Protein AF-A0A6B3SIG6-F1 (afdb_monomer_lite)

Radius of gyration: 25.13 Å; chains: 1; bounding box: 52×60×55 Å

pLDDT: mean 79.71, std 14.05, range [39.69, 96.0]

Organism: NCBI:txid2709383

Secondary structure (DSSP, 8-state):
-PPPSS-TTS-HHHHHHHHTT--SSSHHHHHHHHH-TTHHHHHHHHHHHS-TT-TTHHHHHHHHHHHHHHHHS--S----HHHHHHHHHHHHHHHHHHHHHSTTSTHHHHHHHH-HHHHHHHHT-S-GGGS-HHHHHHHHHHHHTTSPPHHHHHHHHHHHHHHHHHHHHHSPP-------TTHHHHHHHHHHHHHHHHHHHSS--HHHHHHHHHHHHT----HHHHHHHHH---

Sequence (234 aa):
MATHPYLPSAPADLVTAHRERQIAKGYPQLELLVTHPDMQLAWQELSKRAKPEDTAYGMRLFGEIVAILHRLRPTMVTLRRSEEKSKLMGIATQAGALAKAIENGPFDKQAYEYFPVDIMEINGIADWRMQDSLSRAALAYDLLRVWASFPEMLRELAAQAEKQAHEAMSRPRVVDRQLGSESYRQLYFVRALTQYMTKDFGSPLYGTVARIASSILGIGLTKEDVEKMTRGSI

Foldseek 3Di:
DDDDQFAPLQQPLLVVCLVVVVDPQCNVLSSLCGHPPLNNVLSVVVVVLADPPCSCVNVVLSVLLSVLVVVLPPPPDPQPLVRLLVVLLVLLVVLQVVLVVCPVNCCLQCVCVVPVPVLCVVVVNPDPVPDDPVRSSVSSVVVSVVDDGSSRVSNVSSVVSNVVSVVSVVDDDPPPPDPDSLVVSLLSQLQSQQVVCCVRRVHSPLQSSQSSSCSNVVDNGHSVNSVVSNPDDD

Structure (mmCIF, N/CA/C/O backbone):
data_AF-A0A6B3SIG6-F1
#
_entry.id   AF-A0A6B3SIG6-F1
#
loop_
_atom_site.group_PDB
_atom_site.id
_atom_site.type_symbol
_atom_site.label_atom_id
_atom_site.label_alt_id
_atom_site.label_comp_id
_atom_site.label_asym_id
_atom_site.label_entity_id
_atom_site.label_seq_id
_atom_site.pdbx_PDB_ins_code
_atom_site.Cartn_x
_atom_site.Cartn_y
_atom_site.Cartn_z
_atom_site.occupancy
_atom_site.B_iso_or_equiv
_atom_site.auth_seq_id
_atom_site.auth_comp_id
_atom_site.auth_asym_id
_atom_site.auth_atom_id
_atom_site.pdbx_PDB_model_num
ATOM 1 N N . MET A 1 1 ? -20.273 31.494 -7.469 1.00 40.06 1 MET A N 1
ATOM 2 C CA . MET A 1 1 ? -18.965 31.014 -6.973 1.00 40.06 1 MET A CA 1
ATOM 3 C C . MET A 1 1 ? -19.206 29.655 -6.346 1.00 40.06 1 MET A C 1
ATOM 5 O O . MET A 1 1 ? -19.950 29.593 -5.379 1.00 40.06 1 MET A O 1
ATOM 9 N N . ALA A 1 2 ? -18.713 28.573 -6.952 1.00 41.06 2 ALA A N 1
ATOM 10 C CA . ALA A 1 2 ? -18.896 27.236 -6.395 1.00 41.06 2 ALA A CA 1
ATOM 11 C C . ALA A 1 2 ? -18.081 27.131 -5.099 1.00 41.06 2 ALA A C 1
ATOM 13 O O . ALA A 1 2 ? -16.864 27.313 -5.109 1.00 41.06 2 ALA A O 1
ATOM 14 N N . THR A 1 3 ? -18.772 26.916 -3.985 1.00 51.03 3 THR A N 1
ATOM 15 C CA . THR A 1 3 ? -18.188 26.628 -2.676 1.00 51.03 3 THR A CA 1
ATOM 16 C C . THR A 1 3 ? -17.245 25.434 -2.794 1.00 51.03 3 THR A C 1
ATOM 18 O O . THR A 1 3 ? -17.590 24.427 -3.410 1.00 51.03 3 THR A O 1
ATOM 21 N N . HIS A 1 4 ? -16.029 25.578 -2.268 1.00 58.19 4 HIS A N 1
ATOM 22 C CA . HIS A 1 4 ? -14.978 24.572 -2.388 1.00 58.19 4 HIS A CA 1
ATOM 23 C C . HIS A 1 4 ? -15.459 23.188 -1.908 1.00 58.19 4 HIS A C 1
ATOM 25 O O . HIS A 1 4 ? -16.049 23.108 -0.835 1.00 58.19 4 HIS A O 1
ATOM 31 N N . PRO A 1 5 ? -15.159 22.095 -2.637 1.00 82.00 5 PRO A N 1
ATOM 32 C CA . PRO A 1 5 ? -15.547 20.735 -2.244 1.00 82.00 5 PRO A CA 1
ATOM 33 C C . PRO A 1 5 ? -14.737 20.179 -1.056 1.00 82.00 5 PRO A C 1
ATOM 35 O O . PRO A 1 5 ? -14.904 19.019 -0.700 1.00 82.00 5 PRO A O 1
ATOM 38 N N . TYR A 1 6 ? -13.838 20.971 -0.462 1.00 90.00 6 TYR A N 1
ATOM 39 C CA . TYR A 1 6 ? -12.906 20.526 0.573 1.00 90.00 6 TYR A CA 1
ATOM 40 C C . TYR A 1 6 ? -13.396 20.877 1.975 1.00 90.00 6 TYR A C 1
ATOM 42 O O . TYR A 1 6 ? -13.978 21.941 2.198 1.00 90.00 6 TYR A O 1
ATOM 50 N N . LEU A 1 7 ? -13.079 20.012 2.934 1.00 91.38 7 LEU A N 1
ATOM 51 C CA . LEU A 1 7 ? -13.324 20.259 4.349 1.00 91.38 7 LEU A CA 1
ATOM 52 C C . LEU A 1 7 ? -12.478 21.442 4.850 1.00 91.38 7 LEU A C 1
ATOM 54 O O . LEU A 1 7 ? -11.275 21.476 4.581 1.00 91.38 7 LEU A O 1
ATOM 58 N N . PRO A 1 8 ? -13.045 22.372 5.640 1.00 91.06 8 PRO A N 1
ATOM 59 C CA . PRO A 1 8 ? -12.292 23.491 6.207 1.00 91.06 8 PRO A CA 1
ATOM 60 C C . PRO A 1 8 ? -11.088 23.085 7.061 1.00 91.06 8 PRO A C 1
ATOM 62 O O . PRO A 1 8 ? -10.142 23.856 7.182 1.00 91.06 8 PRO A O 1
ATOM 65 N N . SER A 1 9 ? -11.127 21.902 7.684 1.00 91.50 9 SER A N 1
ATOM 66 C CA . SER A 1 9 ? -10.014 21.389 8.490 1.00 91.50 9 SER A CA 1
ATOM 67 C C . SER A 1 9 ? -9.034 20.513 7.710 1.00 91.50 9 SER A C 1
ATOM 69 O O . SER A 1 9 ? -8.055 20.068 8.303 1.00 91.50 9 SER A O 1
ATOM 71 N N . ALA A 1 10 ? -9.264 20.251 6.417 1.00 91.50 10 ALA A N 1
ATOM 72 C CA . ALA A 1 10 ? -8.365 19.412 5.633 1.00 91.50 10 ALA A CA 1
ATOM 73 C C . ALA A 1 10 ? -6.945 20.018 5.580 1.00 91.50 10 ALA A C 1
ATOM 75 O O . ALA A 1 10 ? -6.801 21.210 5.287 1.00 91.50 10 ALA A O 1
ATOM 76 N N . PRO A 1 11 ? -5.894 19.212 5.817 1.00 92.75 11 PRO A N 1
ATOM 77 C CA . PRO A 1 11 ? -4.510 19.645 5.672 1.00 92.75 11 PRO A CA 1
ATOM 78 C C . PRO A 1 11 ? -4.217 20.229 4.280 1.00 92.75 11 PRO A C 1
ATOM 80 O O . PRO A 1 11 ? -4.631 19.681 3.253 1.00 92.75 11 PRO A O 1
ATOM 83 N N . ALA A 1 12 ? -3.513 21.365 4.239 1.00 90.38 12 ALA A N 1
ATOM 84 C CA . ALA A 1 12 ? -3.262 22.112 3.002 1.00 90.38 12 ALA A CA 1
ATOM 85 C C . ALA A 1 12 ? -2.401 21.329 1.995 1.00 90.38 12 ALA A C 1
ATOM 87 O O . ALA A 1 12 ? -2.603 21.443 0.784 1.00 90.38 12 ALA A O 1
ATOM 88 N N . ASP A 1 13 ? -1.477 20.509 2.491 1.00 87.69 13 ASP A N 1
ATOM 89 C CA . ASP A 1 13 ? -0.653 19.585 1.711 1.00 87.69 13 ASP A CA 1
ATOM 90 C C . ASP A 1 13 ? -1.514 18.546 0.970 1.00 87.69 13 ASP A C 1
ATOM 92 O O . ASP A 1 13 ? -1.349 18.365 -0.237 1.00 87.69 13 ASP A O 1
ATOM 96 N N . LEU A 1 14 ? -2.508 17.946 1.636 1.00 88.56 14 LEU A N 1
ATOM 97 C CA . LEU A 1 14 ? -3.452 17.009 1.008 1.00 88.56 14 LEU A CA 1
ATOM 98 C C . LEU A 1 14 ? -4.346 17.689 -0.032 1.00 88.56 14 LEU A C 1
ATOM 100 O O . LEU A 1 14 ? -4.577 17.137 -1.109 1.00 88.56 14 LEU A O 1
ATOM 104 N N . VAL A 1 15 ? -4.839 18.896 0.264 1.00 90.75 15 VAL A N 1
ATOM 105 C CA . VAL A 1 15 ? -5.647 19.676 -0.689 1.00 90.75 15 VAL A CA 1
ATOM 106 C C . VAL A 1 15 ? -4.829 20.017 -1.935 1.00 90.75 15 VAL A C 1
ATOM 108 O O . VAL A 1 15 ? -5.335 19.901 -3.053 1.00 90.75 15 VAL A O 1
ATOM 111 N N . THR A 1 16 ? -3.566 20.404 -1.758 1.00 88.62 16 THR A N 1
ATOM 112 C CA . THR A 1 16 ? -2.644 20.704 -2.862 1.00 88.62 16 THR A CA 1
ATOM 113 C C . THR A 1 16 ? -2.386 19.456 -3.702 1.00 88.62 16 THR A C 1
ATOM 115 O O . THR A 1 16 ? -2.629 19.474 -4.910 1.00 88.62 16 THR A O 1
ATOM 118 N N . ALA A 1 17 ? -2.042 18.334 -3.062 1.00 84.31 17 ALA A N 1
ATOM 119 C CA . ALA A 1 17 ? -1.834 17.053 -3.736 1.00 84.31 17 ALA A CA 1
ATOM 120 C C . ALA A 1 17 ? -3.071 16.587 -4.527 1.00 84.31 17 ALA A C 1
ATOM 122 O O . ALA A 1 17 ? -2.947 16.080 -5.646 1.00 84.31 17 ALA A O 1
ATOM 123 N N . HIS A 1 18 ? -4.275 16.797 -3.983 1.00 87.75 18 HIS A N 1
ATOM 124 C CA . HIS A 1 18 ? -5.527 16.471 -4.665 1.00 87.75 18 HIS A CA 1
ATOM 125 C C . HIS A 1 18 ? -5.779 17.373 -5.884 1.00 87.75 18 HIS A C 1
ATOM 127 O O . HIS A 1 18 ? -6.236 16.889 -6.923 1.00 87.75 18 HIS A O 1
ATOM 133 N N . ARG A 1 19 ? -5.516 18.683 -5.781 1.00 86.88 19 ARG A N 1
ATOM 134 C CA . ARG A 1 19 ? -5.701 19.645 -6.887 1.00 86.88 19 ARG A CA 1
ATOM 135 C C . ARG A 1 19 ? -4.753 19.376 -8.044 1.00 86.88 19 ARG A C 1
ATOM 137 O O . ARG A 1 19 ? -5.173 19.399 -9.197 1.00 86.88 19 ARG A O 1
ATOM 144 N N . GLU A 1 20 ? -3.500 19.094 -7.727 1.00 83.44 20 GLU A N 1
ATOM 145 C CA . GLU A 1 20 ? -2.442 18.891 -8.714 1.00 83.44 20 GLU A CA 1
ATOM 146 C C . GLU A 1 20 ? -2.471 17.488 -9.340 1.00 83.44 20 GLU A C 1
ATOM 148 O O . GLU A 1 20 ? -1.689 17.199 -10.242 1.00 83.44 20 GLU A O 1
ATOM 153 N N . ARG A 1 21 ? -3.389 16.614 -8.893 1.00 68.25 21 ARG A N 1
ATOM 154 C CA . ARG A 1 21 ? -3.548 15.227 -9.368 1.00 68.25 21 ARG A CA 1
ATOM 155 C C . ARG A 1 21 ? -2.232 14.438 -9.375 1.00 68.25 21 ARG A C 1
ATOM 157 O O . ARG A 1 21 ? -2.068 13.523 -10.179 1.00 68.25 21 ARG A O 1
ATOM 164 N N . GLN A 1 22 ? -1.310 14.746 -8.460 1.00 59.28 22 GLN A N 1
ATOM 165 C CA . GLN A 1 22 ? 0.028 14.143 -8.441 1.00 59.28 22 GLN A CA 1
ATOM 166 C C . GLN A 1 22 ? 0.026 12.644 -8.081 1.00 59.28 22 GLN A C 1
ATOM 168 O O . GLN A 1 22 ? 1.057 11.983 -8.174 1.00 59.28 22 GLN A O 1
ATOM 173 N N . ILE A 1 23 ? -1.116 12.074 -7.675 1.00 59.00 23 ILE A N 1
ATOM 174 C CA . ILE A 1 23 ? -1.182 10.729 -7.100 1.00 59.00 23 ILE A CA 1
ATOM 175 C C . ILE A 1 23 ? -2.078 9.814 -7.941 1.00 59.00 23 ILE A C 1
ATOM 177 O O . ILE A 1 23 ? -3.295 9.785 -7.776 1.00 59.00 23 ILE A O 1
ATOM 181 N N . ALA A 1 24 ? -1.470 8.998 -8.808 1.00 58.16 24 ALA A N 1
ATOM 182 C CA . ALA A 1 24 ? -2.198 7.987 -9.585 1.00 58.16 24 ALA A CA 1
ATOM 183 C C . ALA A 1 24 ? -2.680 6.793 -8.728 1.00 58.16 24 ALA A C 1
ATOM 185 O O . ALA A 1 24 ? -3.673 6.146 -9.058 1.00 58.16 24 ALA A O 1
ATOM 186 N N . LYS A 1 25 ? -1.997 6.479 -7.613 1.00 64.12 25 LYS A N 1
ATOM 187 C CA . LYS A 1 25 ? -2.334 5.360 -6.709 1.00 64.12 25 LYS A CA 1
ATOM 188 C C . LYS A 1 25 ? -2.900 5.879 -5.386 1.00 64.12 25 LYS A C 1
ATOM 190 O O . LYS A 1 25 ? -2.167 6.459 -4.601 1.00 64.12 25 LYS A O 1
ATOM 195 N N . GLY A 1 26 ? -4.175 5.604 -5.110 1.00 70.25 26 GLY A N 1
ATOM 196 C CA . GLY A 1 26 ? -4.827 6.013 -3.857 1.00 70.25 26 GLY A CA 1
ATOM 197 C C . GLY A 1 26 ? -5.669 7.289 -3.961 1.00 70.25 26 GLY A C 1
ATOM 198 O O . GLY A 1 26 ? -6.122 7.801 -2.943 1.00 70.25 26 GLY A O 1
ATOM 199 N N . TYR A 1 27 ? -5.898 7.792 -5.180 1.00 81.56 27 TYR A N 1
ATOM 200 C CA . TYR A 1 27 ? -6.734 8.969 -5.431 1.00 81.56 27 TYR A CA 1
ATOM 201 C C . TYR A 1 27 ? -8.128 8.898 -4.771 1.00 81.56 27 TYR A C 1
ATOM 203 O O . TYR A 1 27 ? -8.490 9.868 -4.112 1.00 81.56 27 TYR A O 1
ATOM 211 N N . PRO A 1 28 ? -8.872 7.768 -4.815 1.00 84.69 28 PRO A N 1
ATOM 212 C CA . PRO A 1 28 ? -10.170 7.683 -4.136 1.00 84.69 28 PRO A CA 1
ATOM 213 C C . PRO A 1 28 ? -10.069 7.878 -2.618 1.00 84.69 28 PRO A C 1
ATOM 215 O O . PRO A 1 28 ? -10.932 8.488 -1.999 1.00 84.69 28 PRO A O 1
ATOM 218 N N . GLN A 1 29 ? -8.995 7.383 -1.998 1.00 88.31 29 GLN A N 1
ATOM 219 C CA . GLN A 1 29 ? -8.758 7.571 -0.567 1.00 88.31 29 GLN A CA 1
ATOM 220 C C . GLN A 1 29 ? -8.383 9.018 -0.256 1.00 88.31 29 GLN A C 1
ATOM 222 O O . GLN A 1 29 ? -8.850 9.562 0.738 1.00 88.31 29 GLN A O 1
ATOM 227 N N . LEU A 1 30 ? -7.571 9.650 -1.107 1.00 86.62 30 LEU A N 1
ATOM 228 C CA . LEU A 1 30 ? -7.226 11.062 -0.966 1.00 86.62 30 LEU A CA 1
ATOM 229 C C . LEU A 1 30 ? -8.477 11.943 -1.043 1.00 86.62 30 LEU A C 1
ATOM 231 O O . LEU A 1 30 ? -8.648 12.827 -0.209 1.00 86.62 30 LEU A O 1
ATOM 235 N N . GLU A 1 31 ? -9.362 11.672 -2.002 1.00 89.94 31 GLU A N 1
ATOM 236 C CA . GLU A 1 31 ? -10.649 12.355 -2.150 1.00 89.94 31 GLU A CA 1
ATOM 237 C C . GLU A 1 31 ? -11.509 12.208 -0.887 1.00 89.94 31 GLU A C 1
ATOM 239 O O . GLU A 1 31 ? -11.947 13.213 -0.325 1.00 89.94 31 GLU A O 1
ATOM 244 N N . LEU A 1 32 ? -11.677 10.987 -0.368 1.00 90.62 32 LEU A N 1
ATOM 245 C CA . LEU A 1 32 ? -12.415 10.742 0.879 1.00 90.62 32 LEU A CA 1
ATOM 246 C C . LEU A 1 32 ? -11.811 11.501 2.067 1.00 90.62 32 LEU A C 1
ATOM 248 O O . LEU A 1 32 ? -12.532 12.098 2.863 1.00 90.62 32 LEU A O 1
ATOM 252 N N . LEU A 1 33 ? -10.486 11.541 2.179 1.00 90.69 33 LEU A N 1
ATOM 253 C CA . LEU A 1 33 ? -9.808 12.241 3.267 1.00 90.69 33 LEU A CA 1
ATOM 254 C C . LEU A 1 33 ? -10.045 13.757 3.256 1.00 90.69 33 LEU A C 1
ATOM 256 O O . LEU A 1 33 ? -10.118 14.360 4.328 1.00 90.69 33 LEU A O 1
ATOM 260 N N . VAL A 1 34 ? -10.175 14.377 2.080 1.00 92.81 34 VAL A N 1
ATOM 261 C CA . VAL A 1 34 ? -10.349 15.837 1.958 1.00 92.81 34 VAL A CA 1
ATOM 262 C C . VAL A 1 34 ? -11.806 16.282 1.821 1.00 92.81 34 VAL A C 1
ATOM 264 O O . VAL A 1 34 ? -12.064 17.480 1.940 1.00 92.81 34 VAL A O 1
ATOM 267 N N . THR A 1 35 ? -12.748 15.360 1.594 1.00 92.25 35 THR A N 1
ATOM 268 C CA . THR A 1 35 ? -14.167 15.684 1.345 1.00 92.25 35 THR A CA 1
ATOM 269 C C . THR A 1 35 ? -15.155 15.024 2.314 1.00 92.25 35 THR A C 1
ATOM 271 O O . THR A 1 35 ? -16.231 15.576 2.544 1.00 92.25 35 THR A O 1
ATOM 274 N N . HIS A 1 36 ? -14.827 13.874 2.917 1.00 92.94 36 HIS A N 1
ATOM 275 C CA . HIS A 1 36 ? -15.795 13.102 3.703 1.00 92.94 36 HIS A CA 1
ATOM 276 C C . HIS A 1 36 ? -16.120 13.770 5.057 1.00 92.94 36 HIS A C 1
ATOM 278 O O . HIS A 1 36 ? -15.201 14.022 5.836 1.00 92.94 36 HIS A O 1
ATOM 284 N N . PRO A 1 37 ? -17.399 13.983 5.431 1.00 90.44 37 PRO A N 1
ATOM 285 C CA . PRO A 1 37 ? -17.775 14.738 6.636 1.00 90.44 37 PRO A CA 1
ATOM 286 C C . PRO A 1 37 ? -17.135 14.251 7.945 1.00 90.44 37 PRO A C 1
ATOM 288 O O . PRO A 1 37 ? -16.710 15.065 8.766 1.00 90.44 37 PRO A O 1
ATOM 291 N N . ASP A 1 38 ? -16.995 12.934 8.129 1.00 89.50 38 ASP A N 1
ATOM 292 C CA . ASP A 1 38 ? -16.370 12.363 9.335 1.00 89.50 38 ASP A CA 1
ATOM 293 C C . ASP A 1 38 ? -14.914 12.791 9.538 1.00 89.50 38 ASP A C 1
ATOM 295 O O . ASP A 1 38 ? -14.423 12.814 10.673 1.00 89.50 38 ASP A O 1
ATOM 299 N N . MET A 1 39 ? -14.234 13.181 8.459 1.00 94.12 39 MET A N 1
ATOM 300 C CA . MET A 1 39 ? -12.856 13.648 8.512 1.00 94.12 39 MET A CA 1
ATOM 301 C C . MET A 1 39 ? -12.734 15.053 9.101 1.00 94.12 39 MET A C 1
ATOM 303 O O . MET A 1 39 ? -11.666 15.394 9.600 1.00 94.12 39 MET A O 1
ATOM 307 N N . GLN A 1 40 ? -13.812 15.848 9.145 1.00 93.69 40 GLN A N 1
ATOM 308 C CA . GLN A 1 40 ? -13.774 17.210 9.686 1.00 93.69 40 GLN A CA 1
ATOM 309 C C . GLN A 1 40 ? -13.245 17.226 11.126 1.00 93.69 40 GLN A C 1
ATOM 311 O O . GLN A 1 40 ? -12.292 17.942 11.443 1.00 93.69 40 GLN A O 1
ATOM 316 N N . LEU A 1 41 ? -13.859 16.411 11.988 1.00 91.69 41 LEU A N 1
ATOM 317 C CA . LEU A 1 41 ? -13.486 16.295 13.397 1.00 91.69 41 LEU A CA 1
ATOM 318 C C . LEU A 1 41 ? -12.164 15.542 13.571 1.00 91.69 41 LEU A C 1
ATOM 320 O O . LEU A 1 41 ? -11.381 15.891 14.450 1.00 91.69 41 LEU A O 1
ATOM 324 N N . ALA A 1 42 ? -11.886 14.551 12.716 1.00 93.19 42 ALA A N 1
ATOM 325 C CA . ALA A 1 42 ? -10.612 13.839 12.735 1.00 93.19 42 ALA A CA 1
ATOM 326 C C . ALA A 1 42 ? -9.439 14.802 12.492 1.00 93.19 42 ALA A C 1
ATOM 328 O O . ALA A 1 42 ? -8.484 14.809 13.265 1.00 93.19 42 ALA A O 1
ATOM 329 N N . TRP A 1 43 ? -9.543 15.673 11.487 1.00 95.19 43 TRP A N 1
ATOM 330 C CA . TRP A 1 43 ? -8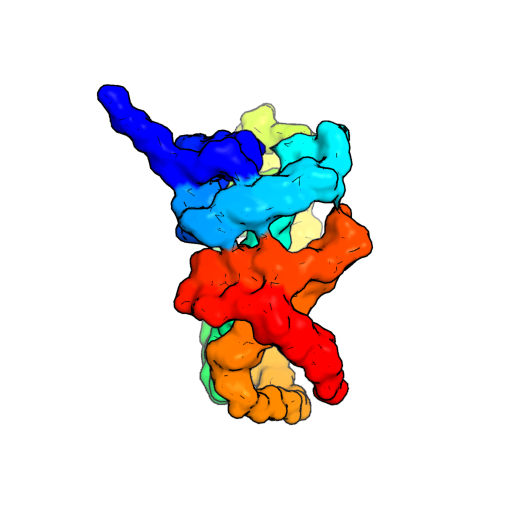.509 16.657 11.185 1.00 95.19 43 TRP A CA 1
ATOM 331 C C . TRP A 1 43 ? -8.350 17.724 12.259 1.00 95.19 43 TRP A C 1
ATOM 333 O O . TRP A 1 43 ? -7.226 18.100 12.568 1.00 95.19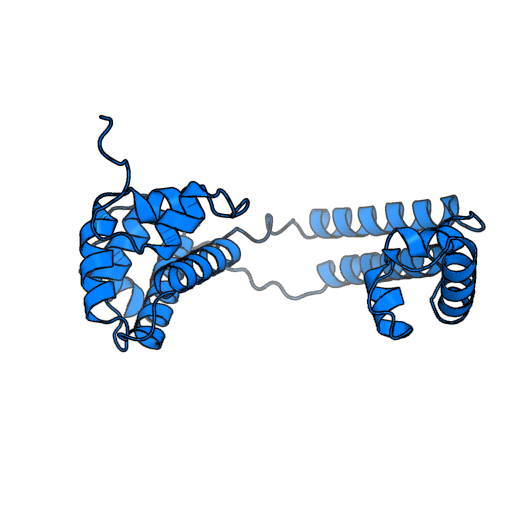 43 TRP A O 1
ATOM 343 N N . GLN A 1 44 ? -9.446 18.180 12.868 1.00 93.56 44 GLN A N 1
ATOM 344 C CA . GLN A 1 44 ? -9.372 19.122 13.989 1.00 93.56 44 GLN A CA 1
ATOM 345 C C . GLN A 1 44 ? -8.662 18.525 15.206 1.00 93.56 44 GLN A C 1
ATOM 347 O O . GLN A 1 44 ? -7.955 19.236 15.911 1.00 93.56 44 GLN A O 1
ATOM 352 N N . GLU A 1 45 ? -8.854 17.237 15.482 1.00 92.31 45 GLU A N 1
ATOM 353 C CA . GLU A 1 45 ? -8.144 16.569 16.573 1.00 92.31 45 GLU A CA 1
ATOM 354 C C . GLU A 1 45 ? -6.678 16.311 16.229 1.00 92.31 45 GLU A C 1
ATOM 356 O O . GLU A 1 45 ? -5.805 16.516 17.071 1.00 92.31 45 GLU A O 1
ATOM 361 N N . LEU A 1 46 ? -6.387 15.914 14.990 1.00 91.94 46 LEU A N 1
ATOM 362 C CA . LEU A 1 46 ? -5.012 15.705 14.543 1.00 91.94 46 LEU A CA 1
ATOM 363 C C . LEU A 1 46 ? -4.220 17.013 14.523 1.00 91.94 46 LEU A C 1
ATOM 365 O O . LEU A 1 46 ? -3.091 17.023 14.997 1.00 91.94 46 LEU A O 1
ATOM 369 N N . SER A 1 47 ? -4.805 18.126 14.078 1.00 91.12 47 SER A N 1
ATOM 370 C CA . SER A 1 47 ? -4.114 19.420 14.033 1.00 91.12 47 SER A CA 1
ATOM 371 C C . SER A 1 47 ? -3.753 19.961 15.419 1.00 91.12 47 SER A C 1
ATOM 373 O O . SER A 1 47 ? -2.710 20.586 15.571 1.00 91.12 47 SER A O 1
ATOM 375 N N . LYS A 1 48 ? -4.558 19.668 16.450 1.00 90.75 48 LYS A N 1
ATOM 376 C CA . LYS A 1 48 ? -4.240 20.007 17.851 1.00 90.75 48 LYS A CA 1
ATOM 377 C C . LYS A 1 48 ? -3.052 19.217 18.405 1.00 90.75 48 LYS A C 1
ATOM 379 O O . LYS A 1 48 ? -2.462 19.636 19.397 1.00 90.75 48 LYS A O 1
ATOM 384 N N . ARG A 1 49 ? -2.767 18.042 17.835 1.00 89.00 49 ARG A N 1
ATOM 385 C CA . ARG A 1 49 ? -1.718 17.121 18.305 1.00 89.00 49 ARG A CA 1
ATOM 386 C C . ARG A 1 49 ? -0.491 17.084 17.410 1.00 89.00 49 ARG A C 1
ATOM 388 O O . ARG A 1 49 ? 0.558 16.629 17.858 1.00 89.00 49 ARG A O 1
ATOM 395 N N . ALA A 1 50 ? -0.632 17.518 16.165 1.00 87.38 50 ALA A N 1
ATOM 396 C CA . ALA A 1 50 ? 0.471 17.687 15.245 1.00 87.38 50 ALA A CA 1
ATOM 397 C C . ALA A 1 50 ? 1.471 18.685 15.832 1.00 87.38 50 ALA A C 1
ATOM 399 O O . ALA A 1 50 ? 1.102 19.662 16.490 1.00 87.38 50 ALA A O 1
ATOM 400 N N . LYS A 1 51 ? 2.756 18.419 15.606 1.00 85.56 51 LYS A N 1
ATOM 401 C CA . LYS A 1 51 ? 3.804 19.340 16.033 1.00 85.56 51 LYS A CA 1
ATOM 402 C C . LYS A 1 51 ? 3.726 20.615 15.183 1.00 85.56 51 LYS A C 1
ATOM 404 O O . LYS A 1 51 ? 3.473 20.499 13.985 1.00 85.56 51 LYS A O 1
ATOM 409 N N . PRO A 1 52 ? 3.957 21.812 15.748 1.00 79.62 52 PRO A N 1
ATOM 410 C CA . PRO A 1 52 ? 3.880 23.069 14.998 1.00 79.62 52 PRO A CA 1
ATOM 411 C C . PRO A 1 52 ? 4.767 23.109 13.743 1.00 79.62 52 PRO A C 1
ATOM 413 O O . PRO A 1 52 ? 4.395 23.700 12.735 1.00 79.62 52 PRO A O 1
ATOM 416 N N . GLU A 1 53 ? 5.930 22.463 13.800 1.00 85.44 53 GLU A N 1
ATOM 417 C CA . GLU A 1 53 ? 6.891 22.349 12.700 1.00 85.44 53 GLU A CA 1
ATOM 418 C C . GLU A 1 53 ? 6.488 21.337 11.614 1.00 85.44 53 GLU A C 1
ATOM 420 O O . GLU A 1 53 ? 7.072 21.307 10.529 1.00 85.44 53 GLU A O 1
ATOM 425 N N . ASP A 1 54 ? 5.493 20.498 11.885 1.00 83.88 54 ASP A N 1
ATOM 426 C CA . ASP A 1 54 ? 5.118 19.386 11.031 1.00 83.88 54 ASP A CA 1
ATOM 427 C C . ASP A 1 54 ? 4.001 19.770 10.063 1.00 83.88 54 ASP A C 1
ATOM 429 O O . ASP A 1 54 ? 2.818 19.536 10.293 1.00 83.88 54 ASP A O 1
ATOM 433 N N . THR A 1 55 ? 4.391 20.372 8.946 1.00 80.31 55 THR A N 1
ATOM 434 C CA . THR A 1 55 ? 3.457 20.859 7.920 1.00 80.31 55 THR A CA 1
ATOM 435 C C . THR A 1 55 ? 2.965 19.772 6.959 1.00 80.31 55 THR A C 1
ATOM 437 O O . THR A 1 55 ? 2.025 20.018 6.208 1.00 80.31 55 THR A O 1
ATOM 440 N N . ALA A 1 56 ? 3.562 18.573 6.997 1.00 85.75 56 ALA A N 1
ATOM 441 C CA . ALA A 1 56 ? 3.299 17.473 6.062 1.00 85.75 56 ALA A CA 1
ATOM 442 C C . ALA A 1 56 ? 2.636 16.244 6.721 1.00 85.75 56 ALA A C 1
ATOM 444 O O . ALA A 1 56 ? 2.612 15.150 6.144 1.00 85.75 56 ALA A O 1
ATOM 445 N N . TYR A 1 57 ? 2.120 16.383 7.948 1.00 87.25 57 TYR A N 1
ATOM 446 C CA . TYR A 1 57 ? 1.507 15.273 8.688 1.00 87.25 57 TYR A CA 1
ATOM 447 C C . TYR A 1 57 ? 0.302 14.663 7.952 1.00 87.25 57 TYR A C 1
ATOM 449 O O . TYR A 1 57 ? 0.057 13.460 8.067 1.00 87.25 57 TYR A O 1
ATOM 457 N N . GLY A 1 58 ? -0.428 15.466 7.167 1.00 87.75 58 GLY A N 1
ATOM 458 C CA . GLY A 1 58 ? -1.551 15.011 6.350 1.00 87.75 58 GLY A CA 1
ATOM 459 C C . GLY A 1 58 ? -1.100 14.005 5.295 1.00 87.75 58 GLY A C 1
ATOM 460 O O . GLY A 1 58 ? -1.619 12.887 5.231 1.00 87.75 58 GLY A O 1
ATOM 461 N N . MET A 1 59 ? -0.078 14.366 4.516 1.00 87.69 59 MET A N 1
ATOM 462 C CA . MET A 1 59 ? 0.533 13.489 3.515 1.00 87.69 59 MET A CA 1
ATOM 463 C C . MET A 1 59 ? 1.172 12.236 4.124 1.00 87.69 59 MET A C 1
ATOM 465 O O . MET A 1 59 ? 1.066 11.161 3.530 1.00 87.69 59 MET A O 1
ATOM 469 N N . ARG A 1 60 ? 1.782 12.322 5.316 1.00 89.38 60 ARG A N 1
ATOM 470 C CA . ARG A 1 60 ? 2.308 11.130 6.010 1.00 89.38 60 ARG A CA 1
ATOM 471 C C . ARG A 1 60 ? 1.202 10.158 6.408 1.00 89.38 60 ARG A C 1
ATOM 473 O O . ARG A 1 60 ? 1.315 8.969 6.116 1.00 89.38 60 ARG A O 1
ATOM 480 N N . LEU A 1 61 ? 0.121 10.659 7.011 1.00 90.06 61 LEU A N 1
ATOM 481 C CA . LEU A 1 61 ? -1.035 9.835 7.359 1.00 90.06 61 LEU A CA 1
ATOM 482 C C . LEU A 1 61 ? -1.649 9.193 6.109 1.00 90.06 61 LEU A C 1
ATOM 484 O O . LEU A 1 61 ? -1.961 8.004 6.122 1.00 90.06 61 LEU A O 1
ATOM 488 N N . PHE A 1 62 ? -1.788 9.944 5.015 1.00 88.75 62 PHE A N 1
ATOM 489 C CA . PHE A 1 62 ? -2.256 9.388 3.746 1.00 88.75 62 PHE A CA 1
ATOM 490 C C . PHE A 1 62 ? -1.339 8.268 3.233 1.00 88.75 62 PHE A C 1
ATOM 492 O O . PHE A 1 62 ? -1.830 7.198 2.867 1.00 88.75 62 PHE A O 1
ATOM 499 N N . GLY A 1 63 ? -0.019 8.475 3.260 1.00 86.50 63 GLY A N 1
ATOM 500 C CA . GLY A 1 63 ? 0.964 7.455 2.894 1.00 86.50 63 GLY A CA 1
ATOM 501 C C . GLY A 1 63 ? 0.823 6.176 3.722 1.00 86.50 63 GLY A C 1
ATOM 502 O O . GLY A 1 63 ? 0.814 5.078 3.161 1.00 86.50 63 GLY A O 1
ATOM 503 N N . GLU A 1 64 ? 0.624 6.306 5.035 1.00 90.38 64 GLU A N 1
ATOM 504 C CA . GLU A 1 64 ? 0.403 5.157 5.917 1.00 90.38 64 GLU A CA 1
ATOM 505 C C . GLU A 1 64 ? -0.928 4.454 5.613 1.00 90.38 64 GLU A C 1
ATOM 507 O O . GLU A 1 64 ? -0.962 3.230 5.501 1.00 90.38 64 GLU A O 1
ATOM 512 N N . ILE A 1 65 ? -2.019 5.197 5.394 1.00 89.25 65 ILE A N 1
ATOM 513 C CA . ILE A 1 65 ? -3.317 4.620 5.000 1.00 89.25 65 ILE A CA 1
ATOM 514 C C . ILE A 1 65 ? -3.169 3.808 3.710 1.00 89.25 65 ILE A C 1
ATOM 516 O O . ILE A 1 65 ? -3.635 2.669 3.640 1.00 89.25 65 ILE A O 1
ATOM 520 N N . VAL A 1 66 ? -2.487 4.350 2.698 1.00 87.56 66 VAL A N 1
ATOM 521 C CA . VAL A 1 66 ? -2.225 3.638 1.439 1.00 87.56 66 VAL A CA 1
ATOM 522 C C . VAL A 1 66 ? -1.377 2.388 1.681 1.00 87.56 66 VAL A C 1
ATOM 524 O O . VAL A 1 66 ? -1.685 1.335 1.119 1.00 87.56 66 VAL A O 1
ATOM 527 N N . ALA A 1 67 ? -0.354 2.461 2.535 1.00 85.94 67 ALA A N 1
ATOM 528 C CA . ALA A 1 67 ? 0.483 1.314 2.881 1.00 85.94 67 ALA A CA 1
ATOM 529 C C . ALA A 1 67 ? -0.314 0.208 3.596 1.00 85.94 67 ALA A C 1
ATOM 531 O O . ALA A 1 67 ? -0.205 -0.964 3.224 1.00 85.94 67 ALA A O 1
ATOM 532 N N . ILE A 1 68 ? -1.158 0.565 4.569 1.00 88.19 68 ILE A N 1
ATOM 533 C CA . ILE A 1 68 ? -2.051 -0.368 5.272 1.00 88.19 68 ILE A CA 1
ATOM 534 C C . ILE A 1 68 ? -3.013 -1.016 4.273 1.00 88.19 68 ILE A C 1
ATOM 536 O O . ILE A 1 68 ? -3.119 -2.241 4.228 1.00 88.19 68 ILE A O 1
ATOM 540 N N . LEU A 1 69 ? -3.672 -0.222 3.423 1.00 85.12 69 LEU A N 1
ATOM 541 C CA . LEU A 1 69 ? -4.586 -0.735 2.400 1.00 85.12 69 LEU A CA 1
ATOM 542 C C . LEU A 1 69 ? -3.877 -1.641 1.393 1.00 85.12 69 LEU A C 1
ATOM 544 O O . LEU A 1 69 ? -4.453 -2.631 0.954 1.00 85.12 69 LEU A O 1
ATOM 548 N N . HIS A 1 70 ? -2.628 -1.343 1.038 1.00 81.56 70 HIS A N 1
ATOM 549 C CA . HIS A 1 70 ? -1.836 -2.195 0.159 1.00 81.56 70 HIS A CA 1
ATOM 550 C C . HIS A 1 70 ? -1.521 -3.549 0.805 1.00 81.56 70 HIS A C 1
ATOM 552 O O . HIS A 1 70 ? -1.616 -4.571 0.132 1.00 81.56 70 HIS A O 1
ATOM 558 N N . ARG A 1 71 ? -1.200 -3.577 2.104 1.00 80.00 71 ARG A N 1
ATOM 559 C CA . ARG A 1 71 ? -1.004 -4.825 2.869 1.00 80.00 71 ARG A CA 1
ATOM 560 C C . ARG A 1 71 ? -2.305 -5.614 3.050 1.00 80.00 71 ARG A C 1
ATOM 562 O O . ARG A 1 71 ? -2.263 -6.833 3.159 1.00 80.00 71 ARG A O 1
ATOM 569 N N . LEU A 1 72 ? -3.444 -4.918 3.072 1.00 74.75 72 LEU A N 1
ATOM 570 C CA . LEU A 1 72 ? -4.790 -5.493 3.148 1.00 74.75 72 LEU A CA 1
ATOM 571 C C . LEU A 1 72 ? -5.336 -5.993 1.822 1.00 74.75 72 LEU A C 1
ATOM 573 O O . LEU A 1 72 ? -6.293 -6.781 1.826 1.00 74.75 72 LEU A O 1
ATOM 577 N N . ARG A 1 73 ? -4.785 -5.522 0.692 1.00 65.00 73 ARG A N 1
ATOM 578 C CA . ARG A 1 73 ? -5.118 -6.120 -0.595 1.00 65.00 73 ARG A CA 1
ATOM 579 C C . ARG A 1 73 ? -4.870 -7.605 -0.422 1.00 65.00 73 ARG A C 1
ATOM 581 O O . ARG A 1 73 ? -3.796 -7.960 0.062 1.00 65.00 73 ARG A O 1
ATOM 588 N N . PRO A 1 74 ? -5.848 -8.458 -0.768 1.00 54.31 74 PRO A N 1
ATOM 589 C CA . PRO A 1 74 ? -5.568 -9.873 -0.820 1.00 54.31 74 PRO A CA 1
ATOM 590 C C . PRO A 1 74 ? -4.329 -9.984 -1.700 1.00 54.31 74 PRO A C 1
ATOM 592 O O . PRO A 1 74 ? -4.378 -9.607 -2.875 1.00 54.31 74 PRO A O 1
ATOM 595 N N . THR A 1 75 ? -3.204 -10.409 -1.116 1.00 46.28 75 THR A N 1
ATOM 596 C CA . THR A 1 75 ? -2.150 -11.055 -1.885 1.00 46.28 75 THR A CA 1
ATOM 597 C C . THR A 1 75 ? -2.925 -11.992 -2.781 1.00 46.28 75 THR A C 1
ATOM 599 O O . THR A 1 75 ? -3.722 -12.774 -2.254 1.00 46.28 75 THR A O 1
ATOM 602 N N . MET A 1 76 ? -2.863 -11.715 -4.094 1.00 41.84 76 MET A N 1
ATOM 603 C CA . MET A 1 76 ? -3.658 -12.361 -5.138 1.00 41.84 76 MET A CA 1
ATOM 604 C C . MET A 1 76 ? -4.029 -13.750 -4.670 1.00 41.84 76 MET A C 1
ATOM 606 O O . MET A 1 76 ? -3.089 -14.448 -4.291 1.00 41.84 76 MET A O 1
ATOM 610 N N . VAL A 1 77 ? -5.343 -14.052 -4.629 1.00 46.44 77 VAL A N 1
ATOM 611 C CA . VAL A 1 77 ? -5.948 -15.392 -4.502 1.00 46.44 77 VAL A CA 1
ATOM 612 C C . VAL A 1 77 ? -4.867 -16.395 -4.180 1.00 46.44 77 VAL A C 1
ATOM 614 O O . VAL A 1 77 ? -4.099 -16.641 -5.100 1.00 46.44 77 VAL A O 1
ATOM 617 N N . THR A 1 78 ? -4.755 -16.915 -2.948 1.00 52.72 78 THR A N 1
ATOM 618 C CA . THR A 1 78 ? -3.836 -18.030 -2.671 1.00 52.72 78 THR A CA 1
ATOM 619 C C . THR A 1 78 ? -4.099 -19.073 -3.742 1.00 52.72 78 THR A C 1
ATOM 621 O O . THR A 1 78 ? -5.083 -19.811 -3.668 1.00 52.72 78 THR A O 1
ATOM 624 N N . LEU A 1 79 ? -3.298 -19.016 -4.810 1.00 53.97 79 LEU A N 1
ATOM 625 C CA . LEU A 1 79 ? -3.547 -19.773 -6.012 1.00 53.97 79 LEU A CA 1
ATOM 626 C C . LEU A 1 79 ? -3.453 -21.189 -5.492 1.00 53.97 79 LEU A C 1
ATOM 628 O O . LEU A 1 79 ? -2.586 -21.502 -4.660 1.00 53.97 79 LEU A O 1
ATOM 632 N N . ARG A 1 80 ? -4.389 -22.049 -5.889 1.00 65.94 80 ARG A N 1
ATOM 633 C CA . ARG A 1 80 ? -4.219 -23.464 -5.555 1.00 65.94 80 ARG A CA 1
ATOM 634 C C . ARG A 1 80 ? -2.801 -23.825 -5.990 1.00 65.94 80 ARG A C 1
ATOM 636 O O . ARG A 1 80 ? -2.343 -23.320 -7.008 1.00 65.94 80 ARG A O 1
ATOM 643 N N . ARG A 1 81 ? -2.070 -24.656 -5.243 1.00 69.06 81 ARG A N 1
ATOM 644 C CA . ARG A 1 81 ? -0.662 -24.954 -5.588 1.00 69.06 81 ARG A CA 1
ATOM 645 C C . ARG A 1 81 ? -0.493 -25.356 -7.053 1.00 69.06 81 ARG A C 1
ATOM 647 O O . ARG A 1 81 ? 0.506 -25.027 -7.670 1.00 69.06 81 ARG A O 1
ATOM 654 N N . SER A 1 82 ? -1.505 -26.017 -7.616 1.00 76.88 82 SER A N 1
ATOM 655 C CA . SER A 1 82 ? -1.609 -26.320 -9.041 1.00 76.88 82 SER A CA 1
ATOM 656 C C . SER A 1 82 ? -1.602 -25.080 -9.941 1.00 76.88 82 SER A C 1
ATOM 658 O O . SER A 1 82 ? -0.931 -25.083 -10.962 1.00 76.88 82 SER A O 1
ATOM 660 N N . GLU A 1 83 ? -2.322 -24.026 -9.574 1.00 75.50 83 GLU A N 1
ATOM 661 C CA . GLU A 1 83 ? -2.406 -22.751 -10.287 1.00 75.50 83 GLU A CA 1
ATOM 662 C C . GLU A 1 83 ? -1.143 -21.898 -10.084 1.00 75.50 83 GLU A C 1
ATOM 664 O O . GLU A 1 83 ? -0.645 -21.329 -11.050 1.00 75.50 83 GLU A O 1
ATOM 669 N N . GLU A 1 84 ? -0.576 -21.851 -8.870 1.00 77.06 84 GLU A N 1
ATOM 670 C CA . GLU A 1 84 ? 0.701 -21.164 -8.605 1.00 77.06 84 GLU A CA 1
ATOM 671 C C . GLU A 1 84 ? 1.840 -21.833 -9.379 1.00 77.06 84 GLU A C 1
ATOM 673 O O . GLU A 1 84 ? 2.566 -21.171 -10.121 1.00 77.06 84 GLU A O 1
ATOM 678 N N . LYS A 1 85 ? 1.922 -23.167 -9.302 1.00 83.25 85 LYS A N 1
ATOM 679 C CA . LYS A 1 85 ? 2.836 -23.976 -10.108 1.00 83.25 85 LYS A CA 1
ATOM 680 C C . LYS A 1 85 ? 2.605 -23.738 -11.595 1.00 83.25 85 LYS A C 1
ATOM 682 O O . LYS A 1 85 ? 3.565 -23.497 -12.312 1.00 83.25 85 LYS A O 1
ATOM 687 N N . SER A 1 86 ? 1.361 -23.780 -12.074 1.00 85.06 86 SER A N 1
ATOM 688 C CA . SER A 1 86 ? 1.055 -23.558 -13.493 1.00 85.06 86 SER A CA 1
ATOM 689 C C . SER A 1 86 ? 1.480 -22.168 -13.957 1.00 85.06 86 SER A C 1
ATOM 691 O O . SER A 1 86 ? 1.977 -22.025 -15.070 1.00 85.06 86 SER A O 1
ATOM 693 N N . LYS A 1 87 ? 1.307 -21.146 -13.115 1.00 82.69 87 LYS A N 1
ATOM 694 C CA . LYS A 1 87 ? 1.727 -19.778 -13.414 1.00 82.69 87 LYS A CA 1
ATOM 695 C C . LYS A 1 87 ? 3.249 -19.666 -13.478 1.00 82.69 87 LYS A C 1
ATOM 697 O O . LYS A 1 87 ? 3.764 -19.130 -14.452 1.00 82.69 87 LYS A O 1
ATOM 702 N N . LEU A 1 88 ? 3.959 -20.193 -12.481 1.00 85.19 88 LEU A N 1
ATOM 703 C CA . LEU A 1 88 ? 5.425 -20.179 -12.437 1.00 85.19 88 LEU A CA 1
ATOM 704 C C . LEU A 1 88 ? 6.038 -20.996 -13.585 1.00 85.19 88 LEU A C 1
ATOM 706 O O . LEU A 1 88 ? 6.954 -20.519 -14.247 1.00 85.19 88 LEU A O 1
ATOM 710 N N . MET A 1 89 ? 5.470 -22.160 -13.909 1.00 87.81 89 MET A N 1
ATOM 711 C CA . MET A 1 89 ? 5.855 -22.940 -15.092 1.00 87.81 89 MET A CA 1
ATOM 712 C C . MET A 1 89 ? 5.559 -22.192 -16.399 1.00 87.81 89 MET A C 1
ATOM 714 O O . MET A 1 89 ? 6.332 -22.286 -17.351 1.00 87.81 89 MET A O 1
ATOM 718 N N . GLY A 1 90 ? 4.467 -21.424 -16.455 1.00 87.81 90 GLY A N 1
ATOM 719 C CA . GLY A 1 90 ? 4.157 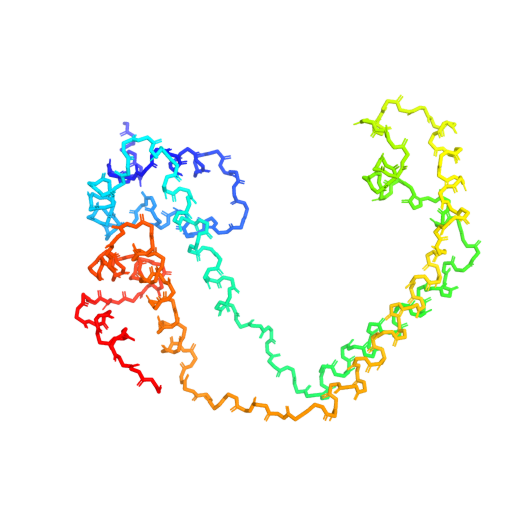-20.548 -17.584 1.00 87.81 90 GLY A CA 1
ATOM 720 C C . GLY A 1 90 ? 5.214 -19.459 -17.775 1.00 87.81 90 GLY A C 1
ATOM 721 O O . GLY A 1 90 ? 5.684 -19.263 -18.893 1.00 87.81 90 GLY A O 1
ATOM 722 N N . ILE A 1 91 ? 5.643 -18.817 -16.683 1.00 84.50 91 ILE A N 1
ATOM 723 C CA . ILE A 1 91 ? 6.736 -17.832 -16.688 1.00 84.50 91 ILE A CA 1
ATOM 724 C C . ILE A 1 91 ? 8.035 -18.483 -17.164 1.00 84.50 91 ILE A C 1
ATOM 726 O O . ILE A 1 91 ? 8.674 -17.943 -18.060 1.00 84.50 91 ILE A O 1
ATOM 730 N N . ALA A 1 92 ? 8.394 -19.654 -16.632 1.00 88.00 92 ALA A N 1
ATOM 731 C CA . ALA A 1 92 ? 9.593 -20.373 -17.054 1.00 88.00 92 ALA A CA 1
ATOM 732 C C . ALA A 1 92 ? 9.578 -20.706 -18.551 1.00 88.00 92 ALA A C 1
ATOM 734 O O . ALA A 1 92 ? 10.547 -20.447 -19.263 1.00 88.00 92 ALA A O 1
ATOM 735 N N . THR A 1 93 ? 8.443 -21.201 -19.046 1.00 90.94 93 THR A N 1
ATOM 736 C CA . THR A 1 93 ? 8.266 -21.543 -20.463 1.00 90.94 93 THR A CA 1
ATOM 737 C C . THR A 1 93 ? 8.403 -20.309 -21.352 1.00 90.94 93 THR A C 1
ATOM 739 O O . THR A 1 93 ? 9.109 -20.346 -22.358 1.00 90.94 93 THR A O 1
ATOM 742 N N . GLN A 1 94 ? 7.750 -19.203 -20.986 1.00 89.38 94 GLN A N 1
ATOM 743 C CA . GLN A 1 94 ? 7.805 -17.954 -21.749 1.00 89.38 94 GLN A CA 1
ATOM 744 C C . GLN A 1 94 ? 9.197 -17.323 -21.714 1.00 89.38 94 GLN A C 1
ATOM 746 O O . GLN A 1 94 ? 9.692 -16.907 -22.758 1.00 89.38 94 GLN A O 1
ATOM 751 N N . ALA A 1 95 ? 9.845 -17.294 -20.548 1.00 84.69 95 ALA A N 1
ATOM 752 C CA . ALA A 1 95 ? 11.198 -16.776 -20.391 1.00 84.69 95 ALA A CA 1
ATOM 753 C C . ALA A 1 95 ? 12.211 -17.612 -21.188 1.00 84.69 95 ALA A C 1
ATOM 755 O O . ALA A 1 95 ? 13.022 -17.045 -21.912 1.00 84.69 95 ALA A O 1
ATOM 756 N N . GLY A 1 96 ? 12.116 -18.945 -21.148 1.00 86.56 96 GLY A N 1
ATOM 757 C CA . GLY A 1 96 ? 12.969 -19.836 -21.939 1.00 86.56 96 GLY A CA 1
ATOM 758 C C . GLY A 1 96 ? 12.735 -19.711 -23.449 1.00 86.56 96 GLY A C 1
ATOM 759 O O . GLY A 1 96 ? 13.691 -19.653 -24.224 1.00 86.56 96 GLY A O 1
ATOM 760 N N . ALA A 1 97 ? 11.473 -19.614 -23.880 1.00 86.88 97 ALA A N 1
ATOM 761 C CA . ALA A 1 97 ? 11.131 -19.386 -25.283 1.00 86.88 97 ALA A CA 1
ATOM 762 C C . ALA A 1 97 ? 11.652 -18.029 -25.778 1.00 86.88 97 ALA A C 1
ATOM 764 O O . ALA A 1 97 ? 12.216 -17.954 -26.869 1.00 86.88 97 ALA A O 1
ATOM 765 N N . LEU A 1 98 ? 11.512 -16.979 -24.964 1.00 83.19 98 LEU A N 1
ATOM 766 C CA . LEU A 1 98 ? 12.030 -15.651 -25.270 1.00 83.19 98 LEU A CA 1
ATOM 767 C C . LEU A 1 98 ? 13.559 -15.650 -25.320 1.00 83.19 98 LEU A C 1
ATOM 769 O O . LEU A 1 98 ? 14.112 -15.146 -26.290 1.00 83.19 98 LEU A O 1
ATOM 773 N N . ALA A 1 99 ? 14.231 -16.276 -24.347 1.00 87.44 99 ALA A N 1
ATOM 774 C CA . ALA A 1 99 ? 15.687 -16.408 -24.317 1.00 87.44 99 ALA A CA 1
ATOM 775 C C . ALA A 1 99 ? 16.222 -17.034 -25.607 1.00 87.44 99 ALA A C 1
ATOM 777 O O . ALA A 1 99 ? 17.185 -16.535 -26.176 1.00 87.44 99 ALA A O 1
ATOM 778 N N . LYS A 1 100 ? 15.562 -18.095 -26.090 1.00 86.50 100 LYS A N 1
ATOM 779 C CA . LYS A 1 100 ? 15.904 -18.769 -27.348 1.00 86.50 100 LYS A CA 1
ATOM 780 C C . LYS A 1 100 ? 15.604 -17.908 -28.577 1.00 86.50 100 LYS A C 1
ATOM 782 O O . LYS A 1 100 ? 16.359 -17.934 -29.540 1.00 86.50 100 LYS A O 1
ATOM 787 N N . ALA A 1 101 ? 14.498 -17.165 -28.566 1.00 84.44 101 ALA A N 1
ATOM 788 C CA . ALA A 1 101 ? 14.096 -16.320 -29.690 1.00 84.44 101 ALA A CA 1
ATOM 789 C C . ALA A 1 101 ? 15.022 -15.112 -29.887 1.00 84.44 101 ALA A C 1
ATOM 791 O O . ALA A 1 101 ? 15.222 -14.677 -31.019 1.00 84.44 101 ALA A O 1
ATOM 792 N N . ILE A 1 102 ? 15.578 -14.577 -28.798 1.00 81.56 102 ILE A N 1
ATOM 793 C CA . ILE A 1 102 ? 16.503 -13.436 -28.833 1.00 81.56 102 ILE A CA 1
ATOM 794 C C . ILE A 1 102 ? 17.974 -13.863 -28.794 1.00 81.56 102 ILE A C 1
ATOM 796 O O . ILE A 1 102 ? 18.857 -13.008 -28.801 1.00 81.56 102 ILE A O 1
ATOM 800 N N . GLU A 1 103 ? 18.247 -15.168 -28.748 1.00 80.56 103 GLU A N 1
ATOM 801 C CA . GLU A 1 103 ? 19.594 -15.724 -28.724 1.00 80.56 103 GLU A CA 1
ATOM 802 C C . GLU A 1 103 ? 20.366 -15.283 -29.975 1.00 80.56 103 GLU A C 1
ATOM 804 O O . GLU A 1 103 ? 19.928 -15.510 -31.103 1.00 80.56 103 GLU A O 1
ATOM 809 N N . ASN A 1 104 ? 21.517 -14.634 -29.775 1.00 71.69 104 ASN A N 1
ATOM 810 C CA . ASN A 1 104 ? 22.327 -13.996 -30.826 1.00 71.69 104 ASN A CA 1
ATOM 811 C C . ASN A 1 104 ? 21.674 -12.779 -31.518 1.00 71.69 104 ASN A C 1
ATOM 813 O O . ASN A 1 104 ? 22.189 -12.291 -32.527 1.00 71.69 104 ASN A O 1
ATOM 817 N N . GLY A 1 105 ? 20.554 -12.273 -30.997 1.00 71.62 105 GLY A N 1
ATOM 818 C CA . GLY A 1 105 ? 19.914 -11.046 -31.466 1.00 71.62 105 GLY A CA 1
ATOM 819 C C . GLY A 1 105 ? 20.645 -9.778 -30.998 1.00 71.62 105 GLY A C 1
ATOM 820 O O . GLY A 1 105 ? 21.457 -9.820 -30.076 1.00 71.62 105 GLY A O 1
ATOM 821 N N . PRO A 1 106 ? 20.340 -8.602 -31.578 1.00 69.44 106 PRO A N 1
ATOM 822 C CA . PRO A 1 106 ? 20.964 -7.338 -31.183 1.00 69.44 106 PRO A CA 1
ATOM 823 C C . PRO A 1 106 ? 20.475 -6.820 -29.819 1.00 69.44 106 PRO A C 1
ATOM 825 O O . PRO A 1 106 ? 20.857 -5.724 -29.427 1.00 69.44 106 PRO A O 1
ATOM 828 N N . PHE A 1 107 ? 19.628 -7.569 -29.108 1.00 68.31 107 PHE A N 1
ATOM 829 C CA . PHE A 1 107 ? 18.967 -7.127 -27.880 1.00 68.31 107 PHE A CA 1
ATOM 830 C C . PHE A 1 107 ? 19.946 -6.790 -26.762 1.00 68.31 107 PHE A C 1
ATOM 832 O O . PHE A 1 107 ? 19.770 -5.765 -26.114 1.00 68.31 107 PHE A O 1
ATOM 839 N N . ASP A 1 108 ? 21.021 -7.563 -26.603 1.00 63.72 108 ASP A N 1
ATOM 840 C CA . ASP A 1 108 ? 22.091 -7.230 -25.658 1.00 63.72 108 ASP A CA 1
ATOM 841 C C . ASP A 1 108 ? 22.686 -5.858 -25.990 1.00 63.72 108 ASP A C 1
ATOM 843 O O . ASP A 1 108 ? 22.812 -4.986 -25.136 1.00 63.72 108 ASP A O 1
ATOM 847 N N . LYS A 1 109 ? 22.921 -5.603 -27.280 1.00 64.25 109 LYS A N 1
ATOM 848 C CA . LYS A 1 109 ? 23.408 -4.312 -27.769 1.00 64.25 109 LYS A CA 1
ATOM 849 C C . LYS A 1 109 ? 22.380 -3.191 -27.661 1.00 64.25 109 LYS A C 1
ATOM 851 O O . LYS A 1 109 ? 22.778 -2.061 -27.840 1.00 64.25 109 LYS A O 1
ATOM 856 N N . GLN A 1 110 ? 21.099 -3.452 -27.416 1.00 68.06 110 GLN A N 1
ATOM 857 C CA . GLN A 1 110 ? 20.057 -2.420 -27.281 1.00 68.06 110 GLN A CA 1
ATOM 858 C C . GLN A 1 110 ? 19.595 -2.233 -25.837 1.00 68.06 110 GLN A C 1
ATOM 860 O O . GLN A 1 110 ? 18.952 -1.241 -25.510 1.00 68.06 110 GLN A O 1
ATOM 865 N N . ALA A 1 111 ? 19.942 -3.165 -24.955 1.00 65.06 111 ALA A N 1
ATOM 866 C CA . ALA A 1 111 ? 19.582 -3.157 -23.550 1.00 65.06 111 ALA A CA 1
ATOM 867 C C . ALA A 1 111 ? 19.929 -1.856 -22.830 1.00 65.06 111 ALA A C 1
ATOM 869 O O . ALA A 1 111 ? 19.175 -1.397 -21.976 1.00 65.06 111 ALA A O 1
ATOM 870 N N . TYR A 1 112 ? 21.038 -1.227 -23.216 1.00 63.94 112 TYR A N 1
ATOM 871 C CA . TYR A 1 112 ? 21.473 0.029 -22.623 1.00 63.94 112 TYR A CA 1
ATOM 872 C C . TYR A 1 112 ? 20.466 1.171 -22.796 1.00 63.94 112 TYR A C 1
ATOM 874 O O . TYR A 1 112 ? 20.455 2.114 -22.008 1.00 63.94 112 TYR A O 1
ATOM 882 N N . GLU A 1 113 ? 19.617 1.102 -23.823 1.00 66.50 113 GLU A N 1
ATOM 883 C CA . GLU A 1 113 ? 18.565 2.091 -24.060 1.00 66.50 113 GLU A CA 1
ATOM 884 C C . GLU A 1 113 ? 17.397 1.919 -23.086 1.00 66.50 113 GLU A C 1
ATOM 886 O O . GLU A 1 113 ? 16.711 2.889 -22.767 1.00 66.50 113 GLU A O 1
ATOM 891 N N . TYR A 1 114 ? 17.201 0.699 -22.582 1.00 65.25 114 TYR A N 1
ATOM 892 C CA . TYR A 1 114 ? 16.115 0.342 -21.674 1.00 65.25 114 TYR A CA 1
ATOM 893 C C . TYR A 1 114 ? 16.511 0.446 -20.196 1.00 65.25 114 TYR A C 1
ATOM 895 O O . TYR A 1 114 ? 15.638 0.682 -19.361 1.00 65.25 114 TYR A O 1
ATOM 903 N N . PHE A 1 115 ? 17.806 0.337 -19.878 1.00 68.12 115 PHE A N 1
ATOM 904 C CA . PHE A 1 115 ? 18.342 0.401 -18.510 1.00 68.12 115 PHE A CA 1
ATOM 905 C C . PHE A 1 115 ? 19.385 1.524 -18.328 1.00 68.12 115 PHE A C 1
ATOM 907 O O . PHE A 1 115 ? 20.509 1.269 -17.897 1.00 68.12 115 PHE A O 1
ATOM 914 N N . PRO A 1 116 ? 19.057 2.793 -18.648 1.00 69.56 116 PRO A N 1
ATOM 915 C CA . PRO A 1 116 ? 20.032 3.883 -18.595 1.00 69.56 116 PRO A CA 1
ATOM 916 C C . PRO A 1 116 ? 20.499 4.201 -17.167 1.00 69.56 116 PRO A C 1
ATOM 918 O O . PRO A 1 116 ? 21.618 4.664 -16.986 1.00 69.56 116 PRO A O 1
ATOM 921 N N . VAL A 1 117 ? 19.662 3.943 -16.157 1.00 74.69 117 VAL A N 1
ATOM 922 C CA . VAL A 1 117 ? 19.961 4.241 -14.747 1.00 74.69 117 VAL A CA 1
ATOM 923 C C . VAL A 1 117 ? 21.088 3.355 -14.221 1.00 74.69 117 VAL A C 1
ATOM 925 O O . VAL A 1 117 ? 22.067 3.874 -13.696 1.00 74.69 117 VAL A O 1
ATOM 928 N N . ASP A 1 118 ? 21.005 2.042 -14.436 1.00 64.06 118 ASP A N 1
ATOM 929 C CA . ASP A 1 118 ? 22.024 1.095 -13.964 1.00 64.06 118 ASP A CA 1
ATOM 930 C C . ASP A 1 118 ? 23.390 1.374 -14.617 1.00 64.06 118 ASP A C 1
ATOM 932 O O . ASP A 1 118 ? 24.441 1.310 -13.979 1.00 64.06 118 ASP A O 1
ATOM 936 N N . ILE A 1 119 ? 23.381 1.774 -15.892 1.00 66.94 119 ILE A N 1
ATOM 937 C CA . ILE A 1 119 ? 24.592 2.149 -16.633 1.00 66.94 119 ILE A CA 1
ATOM 938 C C . ILE A 1 119 ? 25.185 3.450 -16.106 1.00 66.94 119 ILE A C 1
ATOM 940 O O . ILE A 1 119 ? 26.409 3.559 -15.985 1.00 66.94 119 ILE A O 1
ATOM 944 N N . MET A 1 120 ? 24.334 4.428 -15.796 1.00 72.69 120 MET A N 1
ATOM 945 C CA . MET A 1 120 ? 24.756 5.690 -15.202 1.00 72.69 120 MET A CA 1
ATOM 946 C C . MET A 1 120 ? 25.423 5.479 -13.844 1.00 72.69 120 MET A C 1
ATOM 948 O O . MET A 1 120 ? 26.490 6.041 -13.603 1.00 72.69 120 MET A O 1
ATOM 952 N N . GLU A 1 121 ? 24.839 4.639 -12.990 1.00 74.50 121 GLU A N 1
ATOM 953 C CA . GLU A 1 121 ? 25.375 4.338 -11.661 1.00 74.50 121 GLU A CA 1
ATOM 954 C C . GLU A 1 121 ? 26.728 3.619 -11.730 1.00 74.50 121 GLU A C 1
ATOM 956 O O . GLU A 1 121 ? 27.675 4.030 -11.060 1.00 74.50 121 GLU A O 1
ATOM 961 N N . ILE A 1 122 ? 26.857 2.599 -12.585 1.00 67.62 122 ILE A N 1
ATOM 962 C CA . ILE A 1 122 ? 28.095 1.810 -12.717 1.00 67.62 122 ILE A CA 1
ATOM 963 C C . ILE A 1 122 ? 29.250 2.646 -13.287 1.00 67.62 122 ILE A C 1
ATOM 965 O O . ILE A 1 122 ? 30.398 2.475 -12.878 1.00 67.62 122 ILE A O 1
ATOM 969 N N . ASN A 1 123 ? 28.957 3.561 -14.214 1.00 66.75 123 ASN A N 1
ATOM 970 C CA . ASN A 1 123 ? 29.974 4.355 -14.909 1.00 66.75 123 ASN A CA 1
ATOM 971 C C . ASN A 1 123 ? 30.156 5.769 -14.330 1.00 66.75 123 ASN A C 1
ATOM 973 O O . ASN A 1 123 ? 30.919 6.561 -14.883 1.00 66.75 123 ASN A O 1
ATOM 977 N N . GLY A 1 124 ? 29.459 6.115 -13.242 1.00 76.56 124 GLY A N 1
ATOM 978 C CA . GLY A 1 124 ? 29.538 7.443 -12.625 1.00 76.56 124 GLY A CA 1
ATOM 979 C C . GLY A 1 124 ? 29.036 8.579 -13.527 1.00 76.56 124 GLY A C 1
ATOM 980 O O . GLY A 1 124 ? 29.555 9.694 -13.469 1.00 76.56 124 GLY A O 1
ATOM 981 N N . ILE A 1 125 ? 28.049 8.309 -14.385 1.00 77.75 125 ILE A N 1
ATOM 982 C CA . ILE A 1 125 ? 27.494 9.280 -15.336 1.00 77.75 125 ILE A CA 1
ATOM 983 C C . ILE A 1 125 ? 26.313 10.001 -14.685 1.00 77.75 125 ILE A C 1
ATOM 985 O O . ILE A 1 125 ? 25.332 9.377 -14.299 1.00 77.75 125 ILE A O 1
ATOM 989 N N . ALA A 1 126 ? 26.378 11.331 -14.615 1.00 80.19 126 ALA A N 1
ATOM 990 C CA . ALA A 1 126 ? 25.334 12.145 -13.987 1.00 80.19 126 ALA A CA 1
ATOM 991 C C . ALA A 1 126 ? 24.056 12.291 -14.837 1.00 80.19 126 ALA A C 1
ATOM 993 O O . ALA A 1 126 ? 22.967 12.414 -14.282 1.00 80.19 126 ALA A O 1
ATOM 994 N N . ASP A 1 127 ? 24.170 12.266 -16.171 1.00 81.69 127 ASP A N 1
ATOM 995 C CA . ASP A 1 127 ? 23.023 12.339 -17.087 1.00 81.69 127 ASP A CA 1
ATOM 996 C C . ASP A 1 127 ? 23.294 11.578 -18.398 1.00 81.69 127 ASP A C 1
ATOM 998 O O . ASP A 1 127 ? 24.147 11.962 -19.205 1.00 81.69 127 ASP A O 1
ATOM 1002 N N . TRP A 1 128 ? 22.533 10.505 -18.633 1.00 76.81 128 TRP A N 1
ATOM 1003 C CA . TRP A 1 128 ? 22.604 9.681 -19.846 1.00 76.81 128 TRP A CA 1
ATOM 1004 C C . TRP A 1 128 ? 22.345 10.472 -21.134 1.00 76.81 128 TRP A C 1
ATOM 1006 O O . TRP A 1 128 ? 22.902 10.166 -22.193 1.00 76.81 128 TRP A O 1
ATOM 1016 N N . ARG A 1 129 ? 21.515 11.520 -21.064 1.00 78.94 129 ARG A N 1
ATOM 1017 C CA . ARG A 1 129 ? 21.115 12.316 -22.234 1.00 78.94 129 ARG A CA 1
ATOM 1018 C C . ARG A 1 129 ? 22.255 13.165 -22.784 1.00 78.94 129 ARG A C 1
ATOM 1020 O O . ARG A 1 129 ? 22.212 13.513 -23.961 1.00 78.94 129 ARG A O 1
ATOM 1027 N N . MET A 1 130 ? 23.266 13.453 -21.965 1.00 81.56 130 MET A N 1
ATOM 1028 C CA . MET A 1 130 ? 24.436 14.243 -22.356 1.00 81.56 130 MET A CA 1
ATOM 1029 C C . MET A 1 130 ? 25.473 13.444 -23.155 1.00 81.56 130 MET A C 1
ATOM 1031 O O . MET A 1 130 ? 26.367 14.038 -23.747 1.00 81.56 130 MET A O 1
ATOM 1035 N N . GLN A 1 131 ? 25.355 12.114 -23.201 1.00 80.50 131 GLN A N 1
ATOM 1036 C CA . GLN A 1 131 ? 26.240 11.267 -24.000 1.00 80.50 131 GLN A CA 1
ATOM 1037 C C . GLN A 1 131 ? 25.781 11.247 -25.461 1.00 80.50 131 GLN A C 1
ATOM 1039 O O . GLN A 1 131 ? 24.581 11.121 -25.721 1.00 80.50 131 GLN A O 1
ATOM 1044 N N . ASP A 1 132 ? 26.708 11.329 -26.416 1.00 84.62 132 ASP A N 1
ATOM 1045 C CA . ASP A 1 132 ? 26.394 11.103 -27.829 1.00 84.62 132 ASP A CA 1
ATOM 1046 C C . ASP A 1 132 ? 26.179 9.607 -28.131 1.00 84.62 132 ASP A C 1
ATOM 1048 O O . ASP A 1 132 ? 26.463 8.729 -27.313 1.00 84.62 132 ASP A O 1
ATOM 1052 N N . SER A 1 133 ? 25.643 9.296 -29.315 1.00 78.12 133 SER A N 1
ATOM 1053 C CA . SER A 1 133 ? 25.311 7.913 -29.687 1.00 78.12 133 SER A CA 1
ATOM 1054 C C . SER A 1 133 ? 26.526 6.980 -29.698 1.00 78.12 133 SER A C 1
ATOM 1056 O O . SER A 1 133 ? 26.366 5.786 -29.453 1.00 78.12 133 SER A O 1
ATOM 1058 N N . LEU A 1 134 ? 27.721 7.498 -29.996 1.00 79.19 134 LEU A N 1
ATOM 1059 C CA . LEU A 1 134 ? 28.942 6.700 -30.086 1.00 79.19 134 LEU A CA 1
ATOM 1060 C C . LEU A 1 134 ? 29.465 6.357 -28.683 1.00 79.19 134 LEU A C 1
ATOM 1062 O O . LEU A 1 134 ? 29.803 5.209 -28.404 1.00 79.19 134 LEU A O 1
ATOM 1066 N N . SER A 1 135 ? 29.452 7.340 -27.785 1.00 79.81 135 SER A N 1
ATOM 1067 C CA . SER A 1 135 ? 29.859 7.222 -26.384 1.00 79.81 135 SER A CA 1
ATOM 1068 C C . SER A 1 135 ? 28.921 6.294 -25.617 1.00 79.81 135 SER A C 1
ATOM 1070 O O . SER A 1 135 ? 29.384 5.426 -24.880 1.00 79.81 135 SER A O 1
ATOM 1072 N N . ARG A 1 136 ? 27.604 6.391 -25.858 1.00 75.25 136 ARG A N 1
ATOM 1073 C CA . ARG A 1 136 ? 26.615 5.449 -25.300 1.00 75.25 136 ARG A CA 1
ATOM 1074 C C . ARG A 1 136 ? 26.886 4.013 -25.739 1.00 75.25 136 ARG A C 1
ATOM 1076 O O . ARG A 1 136 ? 26.851 3.118 -24.902 1.00 75.25 136 ARG A O 1
ATOM 1083 N N . ALA A 1 137 ? 27.189 3.797 -27.020 1.00 70.19 137 ALA A N 1
ATOM 1084 C CA . ALA A 1 137 ? 27.492 2.469 -27.547 1.00 70.19 137 ALA A CA 1
ATOM 1085 C C . ALA A 1 137 ? 28.799 1.893 -26.972 1.00 70.19 137 ALA A C 1
ATOM 1087 O O . ALA A 1 137 ? 28.856 0.700 -26.682 1.00 70.19 137 ALA A O 1
ATOM 1088 N N . ALA A 1 138 ? 29.825 2.724 -26.768 1.00 74.88 138 ALA A N 1
ATOM 1089 C CA . ALA A 1 138 ? 31.085 2.310 -26.149 1.00 74.88 138 ALA A CA 1
ATOM 1090 C C . ALA A 1 138 ? 30.904 1.922 -24.669 1.00 74.88 138 ALA A C 1
ATOM 1092 O O . ALA A 1 138 ? 31.306 0.833 -24.268 1.00 74.88 138 ALA A O 1
ATOM 1093 N N . LEU A 1 139 ? 30.215 2.759 -23.886 1.00 72.12 139 LEU A N 1
ATOM 1094 C CA . LEU A 1 139 ? 29.893 2.484 -22.478 1.00 72.12 139 LEU A CA 1
ATOM 1095 C C . LEU A 1 139 ? 29.033 1.227 -22.320 1.00 72.12 139 LEU A C 1
ATOM 1097 O O . LEU A 1 139 ? 29.260 0.410 -21.430 1.00 72.12 139 LEU A O 1
ATOM 1101 N N . ALA A 1 140 ? 28.057 1.050 -23.209 1.00 64.06 140 ALA A N 1
ATOM 1102 C CA . ALA A 1 140 ? 27.237 -0.147 -23.241 1.00 64.06 140 ALA A CA 1
ATOM 1103 C C . ALA A 1 140 ? 28.046 -1.395 -23.595 1.00 64.06 140 ALA A C 1
ATOM 1105 O O . ALA A 1 140 ? 27.841 -2.443 -22.992 1.00 64.06 140 ALA A O 1
ATOM 1106 N N . TYR A 1 141 ? 28.974 -1.295 -24.548 1.00 66.75 141 TYR A N 1
ATOM 1107 C CA . TYR A 1 141 ? 29.850 -2.402 -24.909 1.00 66.75 141 TYR A CA 1
ATOM 1108 C C . TYR A 1 141 ? 30.720 -2.844 -23.728 1.00 66.75 141 TYR A C 1
ATOM 1110 O O . TYR A 1 141 ? 30.838 -4.043 -23.485 1.00 66.75 141 TYR A O 1
ATOM 1118 N N . ASP A 1 142 ? 31.272 -1.904 -22.961 1.00 67.56 142 ASP A N 1
ATOM 1119 C CA . ASP A 1 142 ? 32.060 -2.222 -21.767 1.00 67.56 142 ASP A CA 1
ATOM 1120 C C . ASP A 1 142 ? 31.205 -2.850 -20.657 1.00 67.56 142 ASP A C 1
ATOM 1122 O O . ASP A 1 142 ? 31.628 -3.822 -20.029 1.00 67.56 142 ASP A O 1
ATOM 1126 N N . LEU A 1 143 ? 29.968 -2.378 -20.473 1.00 63.78 143 LEU A N 1
ATOM 1127 C CA . LEU A 1 143 ? 29.019 -2.956 -19.519 1.00 63.78 143 LEU A CA 1
ATOM 1128 C C . LEU A 1 143 ? 28.593 -4.383 -19.905 1.00 63.78 143 LEU A C 1
ATOM 1130 O O . LEU A 1 143 ? 28.550 -5.271 -19.054 1.00 63.78 143 LEU A O 1
ATOM 1134 N N . LEU A 1 144 ? 28.351 -4.629 -21.197 1.00 62.12 144 LEU A N 1
ATOM 1135 C CA . LEU A 1 144 ? 27.998 -5.945 -21.745 1.00 62.12 144 LEU A CA 1
ATOM 1136 C C . LEU A 1 144 ? 29.102 -6.994 -21.588 1.00 62.12 144 LEU A C 1
ATOM 1138 O O . LEU A 1 144 ? 28.830 -8.181 -21.727 1.00 62.12 144 LEU A O 1
ATOM 1142 N N . ARG A 1 145 ? 30.344 -6.592 -21.291 1.00 64.62 145 ARG A N 1
ATOM 1143 C CA . ARG A 1 145 ? 31.426 -7.541 -20.970 1.00 64.62 145 ARG A CA 1
ATOM 1144 C C . ARG A 1 145 ? 31.329 -8.091 -19.549 1.00 64.62 145 ARG A C 1
ATOM 1146 O O . ARG A 1 145 ? 31.953 -9.111 -19.268 1.00 64.62 145 ARG A O 1
ATOM 1153 N N . VAL A 1 146 ? 30.609 -7.403 -18.664 1.00 65.00 146 VAL A N 1
ATOM 1154 C CA . VAL A 1 146 ? 30.490 -7.739 -17.235 1.00 65.00 146 VAL A CA 1
ATOM 1155 C C . VAL A 1 146 ? 29.083 -8.235 -16.894 1.00 65.00 146 VAL A C 1
ATOM 1157 O O . VAL A 1 146 ? 28.917 -9.031 -15.973 1.00 65.00 146 VAL A O 1
ATOM 1160 N N . TRP A 1 147 ? 28.071 -7.791 -17.638 1.00 67.62 147 TRP A N 1
ATOM 1161 C CA . TRP A 1 147 ? 26.701 -8.275 -17.507 1.00 67.62 147 TRP A CA 1
ATOM 1162 C C . TRP A 1 147 ? 26.489 -9.622 -18.194 1.00 67.62 147 TRP A C 1
ATOM 1164 O O . TRP A 1 147 ? 26.995 -9.867 -19.287 1.00 67.62 147 TRP A O 1
ATOM 1174 N N . ALA A 1 148 ? 25.670 -10.465 -17.565 1.00 71.75 148 ALA A N 1
ATOM 1175 C CA . ALA A 1 148 ? 25.095 -11.615 -18.243 1.00 71.75 148 ALA A CA 1
ATOM 1176 C C . ALA A 1 148 ? 24.226 -11.124 -19.411 1.00 71.75 148 ALA A C 1
ATOM 1178 O O . ALA A 1 148 ? 23.499 -10.132 -19.294 1.00 71.75 148 ALA A O 1
ATOM 1179 N N . SER A 1 149 ? 24.293 -11.823 -20.537 1.00 76.56 149 SER A N 1
ATOM 1180 C CA . SER A 1 149 ? 23.445 -11.543 -21.697 1.00 76.56 149 SER A CA 1
ATOM 1181 C C . SER A 1 149 ? 21.956 -11.665 -21.328 1.00 76.56 149 SER A C 1
ATOM 1183 O O . SER A 1 149 ? 21.578 -12.415 -20.424 1.00 76.56 149 SER A O 1
ATOM 1185 N N . PHE A 1 150 ? 21.064 -10.964 -22.028 1.00 77.75 150 PHE A N 1
ATOM 1186 C CA . PHE A 1 150 ? 19.612 -11.096 -21.849 1.00 77.75 150 PHE A CA 1
ATOM 1187 C C . PHE A 1 150 ? 19.132 -12.543 -21.986 1.00 77.75 150 PHE A C 1
ATOM 1189 O O . PHE A 1 150 ? 18.335 -12.973 -21.148 1.00 77.75 150 PHE A O 1
ATOM 1196 N N . PRO A 1 151 ? 19.617 -13.333 -22.965 1.00 82.62 151 PRO A N 1
ATOM 1197 C CA . PRO A 1 151 ? 19.380 -14.770 -22.988 1.00 82.62 151 PRO A CA 1
ATOM 1198 C C . PRO A 1 151 ? 19.776 -15.485 -21.689 1.00 82.62 151 PRO A C 1
ATOM 1200 O O . PRO A 1 151 ? 19.023 -16.334 -21.217 1.00 82.62 151 PRO A O 1
ATOM 1203 N N . GLU A 1 152 ? 20.923 -15.163 -21.088 1.00 81.69 152 GLU A N 1
ATOM 1204 C CA . GLU A 1 152 ? 21.366 -15.758 -19.818 1.00 81.69 152 GLU A CA 1
ATOM 1205 C C . GLU A 1 152 ? 20.487 -15.331 -18.641 1.00 81.69 152 GLU A C 1
ATOM 1207 O O . GLU A 1 152 ? 20.028 -16.196 -17.897 1.00 81.69 152 GLU A O 1
ATOM 1212 N N . MET A 1 153 ? 20.160 -14.042 -18.519 1.00 82.62 153 MET A N 1
ATOM 1213 C CA . MET A 1 153 ? 19.254 -13.546 -17.475 1.00 82.62 153 MET A CA 1
ATOM 1214 C C . MET A 1 153 ? 17.858 -14.172 -17.577 1.00 82.62 153 MET A C 1
ATOM 1216 O O . MET A 1 153 ? 17.262 -14.555 -16.572 1.00 82.62 153 MET A O 1
ATOM 1220 N N . LEU A 1 154 ? 17.325 -14.325 -18.793 1.00 84.00 154 LEU A N 1
ATOM 1221 C CA . LEU A 1 154 ? 16.030 -14.971 -19.018 1.00 84.00 154 LEU A CA 1
ATOM 1222 C C . LEU A 1 154 ? 16.067 -16.475 -18.724 1.00 84.00 154 LEU A C 1
ATOM 1224 O O . LEU A 1 154 ? 15.080 -17.019 -18.226 1.00 84.00 154 LEU A O 1
ATOM 1228 N N . ARG A 1 155 ? 17.189 -17.153 -18.992 1.00 87.25 155 ARG A N 1
ATOM 1229 C CA . ARG A 1 155 ? 17.389 -18.554 -18.584 1.00 87.25 155 ARG A CA 1
ATOM 1230 C C . ARG A 1 155 ? 17.475 -18.690 -17.073 1.00 87.25 155 ARG A C 1
ATOM 1232 O O . ARG A 1 155 ? 16.892 -19.622 -16.525 1.00 87.25 155 ARG A O 1
ATOM 1239 N N . GLU A 1 156 ? 18.152 -17.767 -16.400 1.00 85.69 156 GLU A N 1
ATOM 1240 C CA . GLU A 1 156 ? 18.206 -17.749 -14.942 1.00 85.69 156 GLU A CA 1
ATOM 1241 C C . GLU A 1 156 ? 16.818 -17.502 -14.342 1.00 85.69 156 GLU A C 1
ATOM 1243 O O . GLU A 1 156 ? 16.398 -18.238 -13.450 1.00 85.69 156 GLU A O 1
ATOM 1248 N N . LEU A 1 157 ? 16.058 -16.549 -14.888 1.00 84.56 157 LEU A N 1
ATOM 1249 C CA . LEU A 1 157 ? 14.665 -16.322 -14.511 1.00 84.56 157 LEU A CA 1
ATOM 1250 C C . LEU A 1 157 ? 13.818 -17.586 -14.709 1.00 84.56 157 LEU A C 1
ATOM 1252 O O . LEU A 1 157 ? 13.031 -17.936 -13.828 1.00 84.56 157 LEU A O 1
ATOM 1256 N N . ALA A 1 158 ? 13.986 -18.282 -15.837 1.00 88.12 158 ALA A N 1
ATOM 1257 C CA . ALA A 1 158 ? 13.284 -19.532 -16.099 1.00 88.12 158 ALA A CA 1
ATOM 1258 C C . ALA A 1 158 ? 13.634 -20.605 -15.056 1.00 88.12 158 ALA A C 1
ATOM 1260 O O . ALA A 1 158 ? 12.732 -21.180 -14.449 1.00 88.12 158 ALA A O 1
ATOM 1261 N N . ALA A 1 159 ? 14.921 -20.804 -14.770 1.00 88.50 159 ALA A N 1
ATOM 1262 C CA . ALA A 1 159 ? 15.389 -21.767 -13.776 1.00 88.50 159 ALA A CA 1
ATOM 1263 C C . ALA A 1 159 ? 14.910 -21.427 -12.353 1.00 88.50 159 ALA A C 1
ATOM 1265 O O . ALA A 1 159 ? 14.490 -22.310 -11.600 1.00 88.50 159 ALA A O 1
ATOM 1266 N N . GLN A 1 160 ? 14.925 -20.147 -11.971 1.00 85.31 160 GLN A N 1
ATOM 1267 C CA . GLN A 1 160 ? 14.402 -19.695 -10.681 1.00 85.31 160 GLN A CA 1
ATOM 1268 C C . GLN A 1 160 ? 12.886 -19.901 -10.587 1.00 85.31 160 GLN A C 1
ATOM 1270 O O . GLN A 1 160 ? 12.400 -20.366 -9.553 1.00 85.31 160 GLN A O 1
ATOM 1275 N N . ALA A 1 161 ? 12.140 -19.614 -11.656 1.00 83.62 161 ALA A N 1
ATOM 1276 C CA . ALA A 1 161 ? 10.700 -19.839 -11.707 1.00 83.62 161 ALA A CA 1
ATOM 1277 C C . ALA A 1 161 ? 10.350 -21.335 -11.613 1.00 83.62 161 ALA A C 1
ATOM 1279 O O . ALA A 1 161 ? 9.449 -21.695 -10.855 1.00 83.62 161 ALA A O 1
ATOM 1280 N N . GLU A 1 162 ? 11.086 -22.220 -12.294 1.00 88.50 162 GLU A N 1
ATOM 1281 C CA . GLU A 1 162 ? 10.935 -23.680 -12.166 1.00 88.50 162 GLU A CA 1
ATOM 1282 C C . GLU A 1 162 ? 11.221 -24.152 -10.741 1.00 88.50 162 GLU A C 1
ATOM 1284 O O . GLU A 1 162 ? 10.416 -24.870 -10.139 1.00 88.50 162 GLU A O 1
ATOM 1289 N N . LYS A 1 163 ? 12.336 -23.701 -10.159 1.00 88.69 163 LYS A N 1
ATOM 1290 C CA . LYS A 1 163 ? 12.704 -24.018 -8.775 1.00 88.69 163 LYS A CA 1
ATOM 1291 C C . LYS A 1 163 ? 11.603 -23.593 -7.803 1.00 88.69 163 LYS A C 1
ATOM 1293 O O . LYS A 1 163 ? 11.169 -24.397 -6.978 1.00 88.69 163 LYS A O 1
ATOM 1298 N N . GLN A 1 164 ? 11.095 -22.370 -7.935 1.00 84.50 164 GLN A N 1
ATOM 1299 C CA . GLN A 1 164 ? 9.992 -21.872 -7.114 1.00 84.50 164 GLN A CA 1
ATOM 1300 C C . GLN A 1 164 ? 8.695 -22.659 -7.342 1.00 84.50 164 GLN A C 1
ATOM 1302 O O . GLN A 1 164 ? 7.977 -22.927 -6.381 1.00 84.50 164 GLN A O 1
ATOM 1307 N N . ALA A 1 165 ? 8.409 -23.092 -8.574 1.00 85.69 165 ALA A N 1
ATOM 1308 C CA . ALA A 1 165 ? 7.247 -23.925 -8.883 1.00 85.69 165 ALA A CA 1
ATOM 1309 C C . ALA A 1 165 ? 7.315 -25.288 -8.172 1.00 85.69 165 ALA A C 1
ATOM 1311 O O . ALA A 1 165 ? 6.300 -25.797 -7.686 1.00 85.69 165 ALA A O 1
ATOM 1312 N N . HIS A 1 166 ? 8.511 -25.874 -8.082 1.00 84.62 166 HIS A N 1
ATOM 1313 C CA . HIS A 1 166 ? 8.753 -27.109 -7.340 1.00 84.62 166 HIS A CA 1
ATOM 1314 C C . HIS A 1 166 ? 8.688 -26.900 -5.821 1.00 84.62 166 HIS A C 1
ATOM 1316 O O . HIS A 1 166 ? 8.068 -27.701 -5.120 1.00 84.62 166 HIS A O 1
ATOM 1322 N N . GLU A 1 167 ? 9.250 -25.806 -5.308 1.00 82.25 167 GLU A N 1
ATOM 1323 C CA . GLU A 1 167 ? 9.197 -25.458 -3.882 1.00 82.25 167 GLU A CA 1
ATOM 1324 C C . GLU A 1 167 ? 7.784 -25.111 -3.393 1.00 82.25 167 GLU A C 1
ATOM 1326 O O . GLU A 1 167 ? 7.411 -25.446 -2.267 1.00 82.25 167 GLU A O 1
ATOM 1331 N N . ALA A 1 168 ? 6.955 -24.482 -4.230 1.00 73.19 168 ALA A N 1
ATOM 1332 C CA . ALA A 1 168 ? 5.560 -24.182 -3.904 1.00 73.19 168 ALA A CA 1
ATOM 1333 C C . ALA A 1 168 ? 4.758 -25.455 -3.559 1.00 73.19 168 ALA A C 1
ATOM 1335 O O . ALA A 1 168 ? 3.820 -25.423 -2.756 1.00 73.19 168 ALA A O 1
ATOM 1336 N N . MET A 1 169 ? 5.161 -26.607 -4.108 1.00 73.62 169 MET A N 1
ATOM 1337 C CA . MET A 1 169 ? 4.550 -27.902 -3.806 1.00 73.62 169 MET A CA 1
ATOM 1338 C C . MET A 1 169 ? 4.994 -28.492 -2.459 1.00 73.62 169 MET A C 1
ATOM 1340 O O . MET A 1 169 ? 4.225 -29.263 -1.879 1.00 73.62 169 MET A O 1
ATOM 1344 N N . SER A 1 170 ? 6.178 -28.135 -1.947 1.00 72.50 170 SER A N 1
ATOM 1345 C CA . SER A 1 170 ? 6.802 -28.755 -0.766 1.00 72.50 170 SER A CA 1
ATOM 1346 C C . SER A 1 170 ? 6.674 -27.947 0.532 1.00 72.50 170 SER A C 1
ATOM 1348 O O . SER A 1 170 ? 6.841 -28.510 1.614 1.00 72.50 170 SER A O 1
ATOM 1350 N N . ARG A 1 171 ? 6.333 -26.654 0.470 1.00 64.19 171 ARG A N 1
ATOM 1351 C CA . ARG A 1 171 ? 6.195 -25.810 1.674 1.00 64.19 171 ARG A CA 1
ATOM 1352 C C . ARG A 1 171 ? 5.042 -26.283 2.584 1.00 64.19 171 ARG A C 1
ATOM 1354 O O . ARG A 1 171 ? 3.946 -26.543 2.080 1.00 64.19 171 ARG A O 1
ATOM 1361 N N . PRO A 1 172 ? 5.223 -26.388 3.915 1.00 51.31 172 PRO A N 1
ATOM 1362 C CA . PRO A 1 172 ? 4.127 -26.676 4.841 1.00 51.31 172 PRO A CA 1
ATOM 1363 C C . PRO A 1 172 ? 3.091 -25.540 4.821 1.00 51.31 172 PRO A C 1
ATOM 1365 O O . PRO A 1 172 ? 3.432 -24.361 4.763 1.00 51.31 172 PRO A O 1
ATOM 1368 N N . ARG A 1 173 ? 1.801 -25.896 4.808 1.00 47.91 173 ARG A N 1
ATOM 1369 C CA . ARG A 1 173 ? 0.692 -24.935 4.721 1.00 47.91 173 ARG A CA 1
ATOM 1370 C C . ARG A 1 173 ? 0.423 -24.332 6.102 1.00 47.91 173 ARG A C 1
ATOM 1372 O O . ARG A 1 173 ? -0.048 -25.046 6.979 1.00 47.91 173 ARG A O 1
ATOM 1379 N N . VAL A 1 174 ? 0.602 -23.021 6.264 1.00 48.31 174 VAL A N 1
ATOM 1380 C CA . VAL A 1 174 ? -0.158 -22.272 7.276 1.00 48.31 174 VAL A CA 1
ATOM 1381 C C . VAL A 1 174 ? -1.533 -22.031 6.662 1.00 48.31 174 VAL A C 1
ATOM 1383 O O . VAL A 1 174 ? -1.694 -21.245 5.731 1.00 48.31 174 VAL A O 1
ATOM 1386 N N . VAL A 1 175 ? -2.520 -22.826 7.077 1.00 46.47 175 VAL A N 1
ATOM 1387 C CA . VAL A 1 175 ? -3.917 -22.560 6.733 1.00 46.47 175 VAL A CA 1
ATOM 1388 C C . VAL A 1 175 ? -4.342 -21.401 7.622 1.00 46.47 175 VAL A C 1
ATOM 1390 O O . VAL A 1 175 ? -4.742 -21.636 8.759 1.00 46.47 175 VAL A O 1
ATOM 1393 N N . ASP A 1 176 ? -4.274 -20.168 7.126 1.00 43.19 176 ASP A N 1
ATOM 1394 C CA . ASP A 1 176 ? -5.063 -19.097 7.730 1.00 43.19 176 ASP A CA 1
ATOM 1395 C C . ASP A 1 176 ? -6.531 -19.484 7.540 1.00 43.19 176 ASP A C 1
ATOM 1397 O O . ASP A 1 176 ? -7.114 -19.364 6.458 1.00 43.19 176 ASP A O 1
ATOM 1401 N N . ARG A 1 177 ? -7.107 -20.089 8.585 1.00 43.31 177 ARG A N 1
ATOM 1402 C CA . ARG A 1 177 ? -8.538 -20.362 8.657 1.00 43.31 177 ARG A CA 1
ATOM 1403 C C . ARG A 1 177 ? -9.236 -19.025 8.465 1.00 43.31 177 ARG A C 1
ATOM 1405 O O . ARG A 1 177 ? -9.006 -18.091 9.223 1.00 43.31 177 ARG A O 1
ATOM 1412 N N . GLN A 1 178 ? -10.068 -18.966 7.433 1.00 44.38 178 GLN A N 1
ATOM 1413 C CA . GLN A 1 178 ? -10.935 -17.850 7.090 1.00 44.38 178 GLN A CA 1
ATOM 1414 C C . GLN A 1 178 ? -11.792 -17.429 8.297 1.00 44.38 178 GLN A C 1
ATOM 1416 O O . GLN A 1 178 ? -12.917 -17.888 8.470 1.00 44.38 178 GLN A O 1
ATOM 1421 N N . LEU A 1 179 ? -11.268 -16.535 9.129 1.00 43.78 179 LEU A N 1
ATOM 1422 C CA . LEU A 1 179 ? -12.065 -15.615 9.926 1.00 43.78 179 LEU A CA 1
ATOM 1423 C C . LEU A 1 179 ? -12.482 -14.499 8.961 1.00 43.78 179 LEU A C 1
ATOM 1425 O O . LEU A 1 179 ? -11.631 -13.747 8.501 1.00 43.78 179 LEU A O 1
ATOM 1429 N N . GLY A 1 180 ? -13.764 -14.494 8.577 1.00 48.19 180 GLY A N 1
ATOM 1430 C CA . GLY A 1 180 ? -14.463 -13.560 7.677 1.00 48.19 180 GLY A CA 1
ATOM 1431 C C . GLY A 1 180 ? -13.622 -12.478 6.983 1.00 48.19 180 GLY A C 1
ATOM 1432 O O . GLY A 1 180 ? -13.161 -11.531 7.619 1.00 48.19 180 GLY A O 1
ATOM 1433 N N . SER A 1 181 ? -13.501 -12.574 5.656 1.00 64.50 181 SER A N 1
ATOM 1434 C CA . SER A 1 181 ? -12.635 -11.747 4.797 1.00 64.50 181 SER A CA 1
ATOM 1435 C C . SER A 1 181 ? -12.838 -10.228 4.882 1.00 64.50 181 SER A C 1
ATOM 1437 O O . SER A 1 181 ? -11.982 -9.490 4.401 1.00 64.50 181 SER A O 1
ATOM 1439 N N . GLU A 1 182 ? -13.924 -9.745 5.484 1.00 65.81 182 GLU A N 1
ATOM 1440 C CA . GLU A 1 182 ? -14.155 -8.318 5.758 1.00 65.81 182 GLU A CA 1
ATOM 1441 C C . GLU A 1 182 ? -13.831 -7.940 7.206 1.00 65.81 182 GLU A C 1
ATOM 1443 O O . GLU A 1 182 ? -13.135 -6.953 7.440 1.00 65.81 182 GLU A O 1
ATOM 1448 N N . SER A 1 183 ? -14.226 -8.772 8.175 1.00 73.00 183 SER A N 1
ATOM 1449 C CA . SER A 1 183 ? -13.964 -8.537 9.599 1.00 73.00 183 SER A CA 1
ATOM 1450 C C . SER A 1 183 ? -12.465 -8.552 9.922 1.00 73.00 183 SER A C 1
ATOM 1452 O O . SER A 1 183 ? -11.990 -7.702 10.673 1.00 73.00 183 SER A O 1
ATOM 1454 N N . TYR A 1 184 ? -11.685 -9.439 9.289 1.00 77.88 184 TYR A N 1
ATOM 1455 C CA . TYR A 1 184 ? -10.226 -9.442 9.446 1.00 77.88 184 TYR A CA 1
ATOM 1456 C C . TYR A 1 184 ? -9.572 -8.194 8.841 1.00 77.88 184 TYR A C 1
ATOM 1458 O O . TYR A 1 184 ? -8.685 -7.600 9.452 1.00 77.88 184 TYR A O 1
ATOM 1466 N N . ARG A 1 185 ? -10.025 -7.760 7.657 1.00 82.62 185 ARG A N 1
ATOM 1467 C CA . ARG A 1 185 ? -9.495 -6.550 7.007 1.00 82.62 185 ARG A CA 1
ATOM 1468 C C . ARG A 1 185 ? -9.768 -5.314 7.847 1.00 82.62 185 ARG A C 1
ATOM 1470 O O . ARG A 1 185 ? -8.866 -4.508 8.056 1.00 82.62 185 ARG A O 1
ATOM 1477 N N . GLN A 1 186 ? -10.988 -5.207 8.361 1.00 88.31 186 GLN A N 1
ATOM 1478 C CA . GLN A 1 186 ? -11.388 -4.158 9.283 1.00 88.31 186 GLN A CA 1
ATOM 1479 C C . GLN A 1 186 ? -10.518 -4.177 10.543 1.00 88.31 186 GLN A C 1
ATOM 1481 O O . GLN A 1 186 ? -9.942 -3.156 10.909 1.00 88.31 186 GLN A O 1
ATOM 1486 N N . LEU A 1 187 ? -10.369 -5.346 11.173 1.00 89.38 187 LEU A N 1
ATOM 1487 C CA . LEU A 1 187 ? -9.572 -5.517 12.385 1.00 89.38 187 LEU A CA 1
ATOM 1488 C C . LEU A 1 187 ? -8.114 -5.107 12.166 1.00 89.38 187 LEU A C 1
ATOM 1490 O O . LEU A 1 187 ? -7.558 -4.353 12.963 1.00 89.38 187 LEU A O 1
ATOM 1494 N N . TYR A 1 188 ? -7.504 -5.573 11.078 1.00 89.69 188 TYR A N 1
ATOM 1495 C CA . TYR A 1 188 ? -6.129 -5.235 10.739 1.00 89.69 188 TYR A CA 1
ATOM 1496 C C . TYR A 1 188 ? -5.973 -3.742 10.436 1.00 89.69 188 TYR A C 1
ATOM 1498 O O . TYR A 1 188 ? -5.064 -3.120 10.981 1.00 89.69 188 TYR A O 1
ATOM 1506 N N . PHE A 1 189 ? -6.866 -3.149 9.630 1.00 92.44 189 PHE A N 1
ATOM 1507 C CA . PHE A 1 189 ? -6.831 -1.716 9.324 1.00 92.44 189 PHE A CA 1
ATOM 1508 C C . PHE A 1 189 ? -6.874 -0.881 10.604 1.00 92.44 189 PHE A C 1
ATOM 1510 O O . PHE A 1 189 ? -6.012 -0.033 10.828 1.00 92.44 189 PHE A O 1
ATOM 1517 N N . VAL A 1 190 ? -7.847 -1.171 11.472 1.00 94.12 190 VAL A N 1
ATOM 1518 C CA . VAL A 1 190 ? -8.058 -0.463 12.736 1.00 94.12 190 VAL A CA 1
ATOM 1519 C C . VAL A 1 190 ? -6.843 -0.601 13.651 1.00 94.12 190 VAL A C 1
ATOM 1521 O O . VAL A 1 190 ? -6.395 0.393 14.222 1.00 94.12 190 VAL A O 1
ATOM 1524 N N . ARG A 1 191 ? -6.260 -1.799 13.770 1.00 93.25 191 ARG A N 1
ATOM 1525 C CA . ARG A 1 191 ? -5.073 -2.027 14.610 1.00 93.25 191 ARG A CA 1
ATOM 1526 C C . ARG A 1 191 ? -3.842 -1.306 14.085 1.00 93.25 191 ARG A C 1
ATOM 1528 O O . ARG A 1 191 ? -3.182 -0.613 14.855 1.00 93.25 191 ARG A O 1
ATOM 1535 N N . ALA A 1 192 ? -3.556 -1.444 12.794 1.00 93.50 192 ALA A N 1
ATOM 1536 C CA . ALA A 1 192 ? -2.404 -0.807 12.168 1.00 93.50 192 ALA A CA 1
ATOM 1537 C C . ALA A 1 192 ? -2.503 0.722 12.261 1.00 93.50 192 ALA A C 1
ATOM 1539 O O . ALA A 1 192 ? -1.546 1.384 12.662 1.00 93.50 192 ALA A O 1
ATOM 1540 N N . LEU A 1 193 ? -3.689 1.278 11.997 1.00 95.69 193 LEU A N 1
ATOM 1541 C CA . LEU A 1 193 ? -3.921 2.712 12.117 1.00 95.69 193 LEU A CA 1
ATOM 1542 C C . LEU A 1 193 ? -3.810 3.188 13.571 1.00 95.69 193 LEU A C 1
ATOM 1544 O O . LEU A 1 193 ? -3.181 4.209 13.827 1.00 95.69 193 LEU A O 1
ATOM 1548 N N . THR A 1 194 ? -4.344 2.437 14.537 1.00 95.69 194 THR A N 1
ATOM 1549 C CA . THR A 1 194 ? -4.187 2.759 15.968 1.00 95.69 194 THR A CA 1
ATOM 1550 C C . THR A 1 194 ? -2.719 2.765 16.393 1.00 95.69 194 THR A C 1
ATOM 1552 O O . THR A 1 194 ? -2.282 3.646 17.139 1.00 95.69 194 THR A O 1
ATOM 1555 N N . GLN A 1 195 ? -1.943 1.789 15.919 1.00 94.75 195 GLN A N 1
ATOM 1556 C CA . GLN A 1 195 ? -0.514 1.705 16.198 1.00 94.75 195 GLN A CA 1
ATOM 1557 C C . GLN A 1 195 ? 0.226 2.917 15.626 1.00 94.75 195 GLN A C 1
ATOM 1559 O O . GLN A 1 195 ? 1.040 3.517 16.329 1.00 94.75 195 GLN A O 1
ATOM 1564 N N . TYR A 1 196 ? -0.096 3.309 14.390 1.00 94.94 196 TYR A N 1
ATOM 1565 C CA . TYR A 1 196 ? 0.433 4.529 13.790 1.00 94.94 196 TYR A CA 1
ATOM 1566 C C . TYR A 1 196 ? 0.075 5.768 14.622 1.00 94.94 196 TYR A C 1
ATOM 1568 O O . TYR A 1 196 ? 0.971 6.524 14.987 1.00 94.94 196 TYR A O 1
ATOM 1576 N N . MET A 1 197 ? -1.194 5.932 15.013 1.00 94.31 197 MET A N 1
ATOM 1577 C CA . MET A 1 197 ? -1.633 7.074 15.828 1.00 94.31 197 MET A CA 1
ATOM 1578 C C . MET A 1 197 ? -0.892 7.150 17.163 1.00 94.31 197 MET A C 1
ATOM 1580 O O . MET A 1 197 ? -0.434 8.216 17.566 1.00 94.31 197 MET A O 1
ATOM 1584 N N . THR A 1 198 ? -0.712 6.006 17.823 1.00 93.62 198 THR A N 1
ATOM 1585 C CA . THR A 1 198 ? 0.024 5.934 19.091 1.00 93.62 198 THR A CA 1
ATOM 1586 C C . THR A 1 198 ? 1.478 6.351 18.915 1.00 93.62 198 THR A C 1
ATOM 1588 O O . THR A 1 198 ? 2.012 7.083 19.745 1.00 93.62 198 THR A O 1
ATOM 1591 N N . LYS A 1 199 ? 2.110 5.905 17.826 1.00 92.19 199 LYS A N 1
ATOM 1592 C CA . LYS A 1 199 ? 3.509 6.199 17.522 1.00 92.19 199 LYS A CA 1
ATOM 1593 C C . LYS A 1 199 ? 3.729 7.666 17.141 1.00 92.19 199 LYS A C 1
ATOM 1595 O O . LYS A 1 199 ? 4.679 8.263 17.633 1.00 92.19 199 LYS A O 1
ATOM 1600 N N . ASP A 1 200 ? 2.886 8.223 16.273 1.00 91.62 200 ASP A N 1
ATOM 1601 C CA . ASP A 1 200 ? 3.112 9.548 15.670 1.00 91.62 200 ASP A CA 1
ATOM 1602 C C . ASP A 1 200 ? 2.486 10.687 16.496 1.00 91.62 200 ASP A C 1
ATOM 1604 O O . ASP A 1 200 ? 3.056 11.770 16.595 1.00 91.62 200 ASP A O 1
ATOM 1608 N N . PHE A 1 201 ? 1.354 10.430 17.163 1.00 89.38 201 PHE A N 1
ATOM 1609 C CA . PHE A 1 201 ? 0.594 11.425 17.938 1.00 89.38 201 PHE A CA 1
A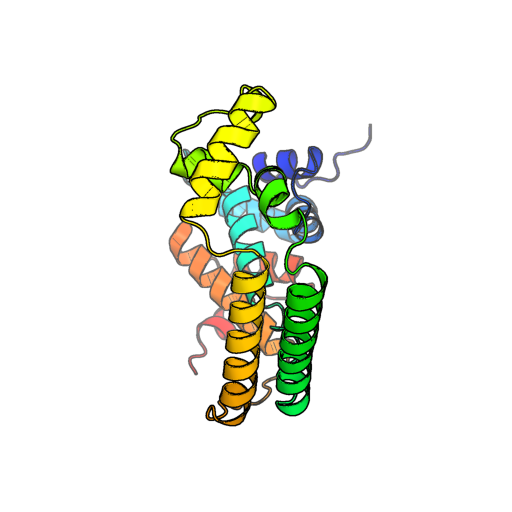TOM 1610 C C . PHE A 1 201 ? 0.573 11.140 19.451 1.00 89.38 201 PHE A C 1
ATOM 1612 O O . PHE A 1 201 ? -0.164 11.785 20.203 1.00 89.38 201 PHE A O 1
ATOM 1619 N N . GLY A 1 202 ? 1.348 10.152 19.912 1.00 89.69 202 GLY A N 1
ATOM 1620 C CA . GLY A 1 202 ? 1.537 9.828 21.332 1.00 89.69 202 GLY A CA 1
ATOM 1621 C C . GLY A 1 202 ? 0.316 9.226 22.034 1.00 89.69 202 GLY A C 1
ATOM 1622 O O . GLY A 1 202 ? 0.327 9.050 23.251 1.00 89.69 202 GLY A O 1
ATOM 1623 N N . SER A 1 203 ? -0.766 8.932 21.309 1.00 91.75 203 SER A N 1
ATOM 1624 C CA . SER A 1 203 ? -1.957 8.294 21.870 1.00 91.75 203 SER A CA 1
ATOM 1625 C C . SER A 1 203 ? -2.742 7.551 20.787 1.00 91.75 203 SER A C 1
ATOM 1627 O O . SER A 1 203 ? -2.667 7.933 19.621 1.00 91.75 203 SER A O 1
ATOM 1629 N N . PRO A 1 204 ? -3.540 6.535 21.139 1.00 91.19 204 PRO A N 1
ATOM 1630 C CA . PRO A 1 204 ? -4.228 5.712 20.149 1.00 91.19 204 PRO A CA 1
ATOM 1631 C C . PRO A 1 204 ? -5.338 6.434 19.375 1.00 91.19 204 PRO A C 1
ATOM 1633 O O . PRO A 1 204 ? -5.740 5.955 18.321 1.00 91.19 204 PRO A O 1
ATOM 1636 N N . LEU A 1 205 ? -5.840 7.569 19.883 1.00 94.31 205 LEU A N 1
ATOM 1637 C CA . LEU A 1 205 ? -6.861 8.399 19.228 1.00 94.31 205 LEU A CA 1
ATOM 1638 C C . LEU A 1 205 ? -8.059 7.595 18.690 1.00 94.31 205 LEU A C 1
ATOM 1640 O O . LEU A 1 205 ? -8.491 7.798 17.559 1.00 94.31 205 LEU A O 1
ATOM 1644 N N . TYR A 1 206 ? -8.618 6.692 19.501 1.00 95.31 206 TYR A N 1
ATOM 1645 C CA . TYR A 1 206 ? -9.637 5.728 19.062 1.00 95.31 206 TYR A CA 1
ATOM 1646 C C . TYR A 1 206 ? -10.825 6.355 18.313 1.00 95.31 206 TYR A C 1
ATOM 1648 O O . TYR A 1 206 ? -11.281 5.802 17.318 1.00 95.31 206 TYR A O 1
ATOM 1656 N N . GLY A 1 207 ? -11.292 7.538 18.729 1.00 94.38 207 GLY A N 1
ATOM 1657 C CA . GLY A 1 207 ? -12.363 8.254 18.024 1.00 94.38 207 GLY A CA 1
ATOM 1658 C C . GLY A 1 207 ? -11.945 8.785 16.646 1.00 94.38 207 GLY A C 1
ATOM 1659 O O . GLY A 1 207 ? -12.735 8.754 15.708 1.00 94.38 207 GLY A O 1
ATOM 1660 N N . THR A 1 208 ? -10.697 9.232 16.499 1.00 95.38 208 THR A N 1
ATOM 1661 C CA . THR A 1 208 ? -10.118 9.653 15.214 1.00 95.38 208 THR A CA 1
ATOM 1662 C C . THR A 1 208 ? -9.912 8.451 14.299 1.00 95.38 208 THR A C 1
ATOM 1664 O O . THR A 1 208 ? -10.288 8.500 13.131 1.00 95.38 208 THR A O 1
ATOM 1667 N N . VAL A 1 209 ? -9.382 7.348 14.838 1.00 96.00 209 VAL A N 1
ATOM 1668 C CA . VAL A 1 209 ? -9.229 6.076 14.114 1.00 96.00 209 VAL A CA 1
ATOM 1669 C C . VAL A 1 209 ? -10.580 5.583 13.608 1.00 96.00 209 VAL A C 1
ATOM 1671 O O . VAL A 1 209 ? -10.673 5.213 12.442 1.00 96.00 209 VAL A O 1
ATOM 1674 N N . ALA A 1 210 ? -11.622 5.626 14.444 1.00 95.19 210 ALA A N 1
ATOM 1675 C CA . ALA A 1 210 ? -12.974 5.236 14.059 1.00 95.19 210 ALA A CA 1
ATOM 1676 C C . ALA A 1 210 ? -13.457 6.051 12.855 1.00 95.19 210 ALA A C 1
ATOM 1678 O O . ALA A 1 210 ? -13.831 5.473 11.847 1.00 95.19 210 ALA A O 1
ATOM 1679 N N . ARG A 1 211 ? -13.339 7.383 12.900 1.00 95.19 211 ARG A N 1
ATOM 1680 C CA . ARG A 1 211 ? -13.745 8.281 11.801 1.00 95.19 211 ARG A CA 1
ATOM 1681 C C . ARG A 1 211 ? -12.981 8.036 10.501 1.00 95.19 211 ARG A C 1
ATOM 1683 O O . ARG A 1 211 ? -13.590 7.992 9.436 1.00 95.19 211 ARG A O 1
ATOM 1690 N N . ILE A 1 212 ? -11.662 7.854 10.583 1.00 94.62 212 ILE A N 1
ATOM 1691 C CA . ILE A 1 212 ? -10.834 7.563 9.405 1.00 94.62 212 ILE A CA 1
ATOM 1692 C C . ILE A 1 212 ? -11.211 6.200 8.825 1.00 94.62 212 ILE A C 1
ATOM 1694 O O . ILE A 1 212 ? -11.421 6.083 7.622 1.00 94.62 212 ILE A O 1
ATOM 1698 N N . ALA A 1 213 ? -11.326 5.171 9.664 1.00 92.94 213 ALA A N 1
ATOM 1699 C CA . ALA A 1 213 ? -11.711 3.838 9.223 1.00 92.94 213 ALA A CA 1
ATOM 1700 C C . ALA A 1 213 ? -13.124 3.823 8.628 1.00 92.94 213 ALA A C 1
ATOM 1702 O O . ALA A 1 213 ? -13.326 3.188 7.597 1.00 92.94 213 ALA A O 1
ATOM 1703 N N . SER A 1 214 ? -14.064 4.568 9.211 1.00 92.62 214 SER A N 1
ATOM 1704 C CA . SER A 1 214 ? -15.418 4.719 8.684 1.00 92.62 214 SER A CA 1
ATOM 1705 C C . SER A 1 214 ? -15.431 5.366 7.303 1.00 92.62 214 SER A C 1
ATOM 1707 O O . SER A 1 214 ? -16.044 4.826 6.386 1.00 92.62 214 SER A O 1
ATOM 1709 N N . SER A 1 215 ? -14.678 6.456 7.130 1.00 91.88 215 SER A N 1
ATOM 1710 C CA . SER A 1 215 ? -14.521 7.149 5.845 1.00 91.88 215 SER A CA 1
ATOM 1711 C C . SER A 1 215 ? -13.880 6.252 4.778 1.00 91.88 215 SE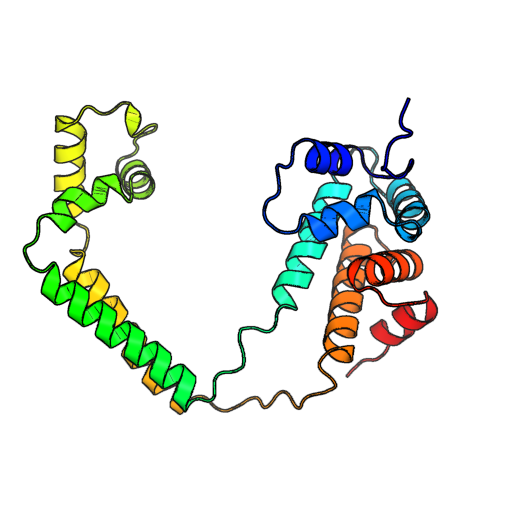R A C 1
ATOM 1713 O O . SER A 1 215 ? -14.378 6.146 3.662 1.00 91.88 215 SER A O 1
ATOM 1715 N N . ILE A 1 216 ? -12.789 5.562 5.124 1.00 91.00 216 ILE A N 1
ATOM 1716 C CA . ILE A 1 216 ? -11.984 4.796 4.163 1.00 91.00 216 ILE A CA 1
ATOM 1717 C C . ILE A 1 216 ? -12.606 3.440 3.812 1.00 91.00 216 ILE A C 1
ATOM 1719 O O . ILE A 1 216 ? -12.510 3.007 2.663 1.00 91.00 216 ILE A O 1
ATOM 1723 N N . LEU A 1 217 ? -13.194 2.745 4.787 1.00 89.75 217 LEU A N 1
ATOM 1724 C CA . LEU A 1 217 ? -13.753 1.402 4.603 1.00 89.75 217 LEU A CA 1
ATOM 1725 C C . LEU A 1 217 ? -15.271 1.413 4.365 1.00 89.75 217 LEU A C 1
ATOM 1727 O O . LEU A 1 217 ? -15.822 0.363 4.046 1.00 89.75 217 LEU A O 1
ATOM 1731 N N . GLY A 1 218 ? -15.944 2.560 4.516 1.00 86.50 218 GLY A N 1
ATOM 1732 C CA . GLY A 1 218 ? -17.395 2.679 4.338 1.00 86.50 218 GLY A CA 1
ATOM 1733 C C . GLY A 1 218 ? -18.206 1.963 5.423 1.00 86.50 218 GLY A C 1
ATOM 1734 O O . GLY A 1 218 ? -19.261 1.402 5.137 1.00 86.50 218 GLY A O 1
ATOM 1735 N N . ILE A 1 219 ? -17.700 1.937 6.657 1.00 85.50 219 ILE A N 1
ATOM 1736 C CA . ILE A 1 219 ? -18.287 1.215 7.801 1.00 85.50 219 ILE A CA 1
ATOM 1737 C C . ILE A 1 219 ? -18.647 2.185 8.928 1.00 85.50 219 ILE A C 1
ATOM 1739 O O . ILE A 1 219 ? -17.994 3.199 9.096 1.00 85.50 219 ILE A O 1
ATOM 1743 N N . GLY A 1 220 ? -19.666 1.892 9.734 1.00 89.31 220 GLY A N 1
ATOM 1744 C CA . GLY A 1 220 ? -20.056 2.752 10.860 1.00 89.31 220 GLY A CA 1
ATOM 1745 C C . GLY A 1 220 ? -19.329 2.395 12.156 1.00 89.31 220 GLY A C 1
ATOM 1746 O O . GLY A 1 220 ? -19.944 1.800 13.033 1.00 89.31 220 GLY A O 1
ATOM 1747 N N . LEU A 1 221 ? -18.036 2.711 12.279 1.00 91.50 221 LEU A N 1
ATOM 1748 C CA . LEU A 1 221 ? -17.266 2.426 13.496 1.00 91.50 221 LEU A CA 1
ATOM 1749 C C . LEU A 1 221 ? -17.424 3.510 14.566 1.00 91.50 221 LEU A C 1
ATOM 1751 O O . LEU A 1 221 ? -17.291 4.704 14.289 1.00 91.50 221 LEU A O 1
ATOM 1755 N N . THR A 1 222 ? -17.614 3.076 15.813 1.00 94.69 222 THR A N 1
ATOM 1756 C CA . THR A 1 222 ? -17.547 3.930 17.005 1.00 94.69 222 THR A CA 1
ATOM 1757 C C . THR A 1 222 ? -16.171 3.868 17.671 1.00 94.69 222 THR A C 1
ATOM 1759 O O . THR A 1 222 ? -15.325 3.023 17.359 1.00 94.69 222 THR A O 1
ATOM 1762 N N . LYS A 1 223 ? -15.930 4.774 18.623 1.00 94.69 223 LYS A N 1
ATOM 1763 C CA . LYS A 1 223 ? -14.717 4.762 19.451 1.00 94.69 223 LYS A CA 1
ATOM 1764 C C . LYS A 1 223 ? -14.616 3.451 20.241 1.00 94.69 223 LYS A C 1
ATOM 1766 O O . LYS A 1 223 ? -13.538 2.866 20.333 1.00 94.69 223 LYS A O 1
ATOM 1771 N N . GLU A 1 224 ? -15.734 2.997 20.791 1.00 95.00 224 GLU A N 1
ATOM 1772 C CA . GLU A 1 224 ? -15.853 1.796 21.614 1.00 95.00 224 GLU A CA 1
ATOM 1773 C C . GLU A 1 224 ? -15.554 0.531 20.797 1.00 95.00 224 GLU A C 1
ATOM 1775 O O . GLU A 1 224 ? -14.875 -0.376 21.285 1.00 95.00 224 GLU A O 1
ATOM 1780 N N . ASP A 1 225 ? -15.977 0.497 19.530 1.00 91.88 225 ASP A N 1
ATOM 1781 C CA . ASP A 1 225 ? -15.641 -0.592 18.610 1.00 91.88 225 ASP A CA 1
ATOM 1782 C C . ASP A 1 225 ? -14.130 -0.687 18.394 1.00 91.88 225 ASP A C 1
ATOM 1784 O O . ASP A 1 225 ? -13.544 -1.764 18.519 1.00 91.88 225 ASP A O 1
ATOM 1788 N N . VAL A 1 226 ? -13.477 0.448 18.133 1.00 93.19 226 VAL A N 1
ATOM 1789 C CA . VAL A 1 226 ? -12.020 0.508 17.957 1.00 93.19 226 VAL A CA 1
ATOM 1790 C C . VAL A 1 226 ? -11.290 0.076 19.235 1.00 93.19 226 VAL A C 1
ATOM 1792 O O . VAL A 1 226 ? -10.325 -0.693 19.170 1.00 93.19 226 VAL A O 1
ATOM 1795 N N . GLU A 1 227 ? -11.757 0.505 20.409 1.00 93.38 227 GLU A N 1
ATOM 1796 C CA . GLU A 1 227 ? -11.204 0.060 21.694 1.00 93.38 227 GLU A CA 1
ATOM 1797 C C . GLU A 1 227 ? -11.315 -1.459 21.865 1.00 93.38 227 GLU A C 1
ATOM 1799 O O . GLU A 1 227 ? -10.349 -2.124 22.246 1.00 93.38 227 GLU A O 1
ATOM 1804 N N . LYS A 1 228 ? -12.470 -2.040 21.538 1.00 90.56 228 LYS A N 1
ATOM 1805 C CA . LYS A 1 228 ? -12.686 -3.489 21.616 1.00 90.56 228 LYS A CA 1
ATOM 1806 C C . LYS A 1 228 ? -11.781 -4.251 20.644 1.00 90.56 228 LYS A C 1
ATOM 1808 O O . LYS A 1 228 ? -11.168 -5.251 21.019 1.00 90.56 228 LYS A O 1
ATOM 1813 N N . MET A 1 229 ? -11.663 -3.766 19.409 1.00 89.75 229 MET A N 1
ATOM 1814 C CA . MET A 1 229 ? -10.843 -4.370 18.354 1.00 89.75 229 MET A CA 1
ATOM 1815 C C . MET A 1 229 ? -9.345 -4.364 18.681 1.00 89.75 229 MET A C 1
ATOM 1817 O O . MET A 1 229 ? -8.610 -5.260 18.254 1.00 89.75 229 MET A O 1
ATOM 1821 N N . THR A 1 230 ? -8.890 -3.379 19.452 1.00 87.75 230 THR A N 1
ATOM 1822 C CA . THR A 1 230 ? -7.484 -3.239 19.854 1.00 87.75 230 THR A CA 1
ATOM 1823 C C . THR A 1 230 ? -7.159 -3.961 21.163 1.00 87.75 230 THR A C 1
A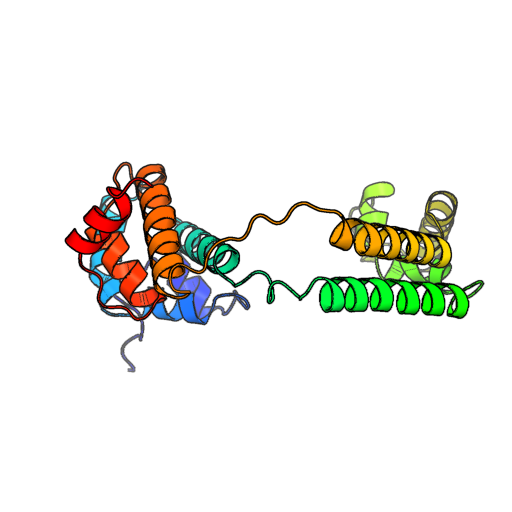TOM 1825 O O . THR A 1 230 ? -6.046 -4.460 21.293 1.00 87.75 230 THR A O 1
ATOM 1828 N N . ARG A 1 231 ? -8.117 -4.105 22.094 1.00 83.69 231 ARG A N 1
ATOM 1829 C CA . ARG A 1 231 ? -7.938 -4.858 23.356 1.00 83.69 231 ARG A CA 1
ATOM 1830 C C . ARG A 1 231 ? -8.056 -6.378 23.223 1.00 83.69 231 ARG A C 1
ATOM 1832 O O . ARG A 1 231 ? -7.547 -7.091 24.082 1.00 83.69 231 ARG A O 1
ATOM 1839 N N . GLY A 1 232 ? -8.745 -6.884 22.201 1.00 64.50 232 GLY A N 1
ATOM 1840 C CA . GLY A 1 232 ? -8.889 -8.326 21.988 1.00 64.50 232 GLY A CA 1
ATOM 1841 C C . GLY A 1 232 ? -7.580 -8.978 21.534 1.00 64.50 232 GLY A C 1
ATOM 1842 O O . GLY A 1 232 ? -7.368 -9.131 20.333 1.00 64.50 232 GLY A O 1
ATOM 1843 N N . SER A 1 233 ? -6.697 -9.356 22.456 1.00 39.69 233 SER A N 1
ATOM 1844 C CA . SER A 1 233 ? -5.568 -10.242 22.145 1.00 39.69 233 SER A CA 1
ATOM 1845 C C . SER A 1 233 ? -6.084 -11.586 21.614 1.00 39.69 233 SER A C 1
ATOM 1847 O O . SER A 1 233 ? -7.059 -12.120 22.144 1.00 39.69 233 SER A O 1
ATOM 1849 N N . ILE A 1 234 ? -5.450 -12.094 20.552 1.00 40.53 234 ILE A N 1
ATOM 1850 C CA . ILE A 1 234 ? -5.508 -13.512 20.159 1.00 40.53 234 ILE A CA 1
ATOM 1851 C C . ILE A 1 234 ? -4.439 -14.236 20.970 1.00 40.53 234 ILE A C 1
ATOM 1853 O O . ILE A 1 234 ? -3.338 -13.648 21.081 1.00 40.53 234 ILE A O 1
#